Protein AF-A0A7W0TE47-F1 (afdb_monomer_lite)

Secondary structure (DSSP, 8-state):
--S-HHHHHHHHHHHHHHHHHHHHHTTTTGGGG-GGGGGGTHHHHHHHHT-S-GGGG-SSSGGGHHHHHHHHHHHHHHHHHGGGS-HHHHHHHHHHHHHHHHHHHHHHHHHHHHHHHHHHHHHHHHHHHHHTS-TT--EEE-HHHHHHHTTSS-EEETTTTTS--TT--SS-HHHHHHHHHH--EEEEEGGGS-TTSS---SS-HHHHHHHHHHTTEEEEEEETTEEEEEEPP---

Radius of gyration: 24.01 Å; chains: 1; bounding box: 56×27×70 Å

Structure (mmCIF, N/CA/C/O backbone):
data_AF-A0A7W0TE47-F1
#
_entry.id   AF-A0A7W0TE47-F1
#
loop_
_atom_site.group_PDB
_atom_site.id
_atom_site.type_symbol
_atom_site.label_atom_id
_atom_site.label_alt_id
_atom_site.label_comp_id
_atom_site.label_asym_id
_atom_site.label_entity_id
_atom_site.label_seq_id
_atom_site.pdbx_PDB_ins_code
_atom_site.Cartn_x
_atom_site.Cartn_y
_atom_site.Cartn_z
_atom_site.occupancy
_atom_site.B_iso_or_equiv
_atom_site.auth_seq_id
_atom_site.auth_comp_id
_atom_site.auth_asym_id
_atom_site.auth_atom_id
_atom_site.pdbx_PDB_model_num
ATOM 1 N N . MET A 1 1 ? 24.587 3.618 17.464 1.00 50.12 1 MET A N 1
ATOM 2 C CA . MET A 1 1 ? 23.112 3.727 17.366 1.00 50.12 1 MET A CA 1
ATOM 3 C C . MET A 1 1 ? 22.381 3.459 18.697 1.00 50.12 1 MET A C 1
ATOM 5 O O . MET A 1 1 ? 21.163 3.451 18.695 1.00 50.12 1 MET A O 1
ATOM 9 N N . LEU A 1 2 ? 23.078 3.289 19.836 1.00 54.03 2 LEU A N 1
ATOM 10 C CA . LEU A 1 2 ? 22.474 3.008 21.159 1.00 54.03 2 LEU A CA 1
ATOM 11 C C . LEU A 1 2 ? 22.803 4.070 22.228 1.00 54.03 2 LEU A C 1
ATOM 13 O O . LEU A 1 2 ? 22.640 3.816 23.415 1.00 54.03 2 LEU A O 1
ATOM 17 N N . GLU A 1 3 ? 23.290 5.249 21.838 1.00 69.50 3 GLU A N 1
ATOM 18 C CA . GLU A 1 3 ? 23.781 6.239 22.812 1.00 69.50 3 GLU A CA 1
ATOM 19 C C . GLU A 1 3 ? 22.647 7.009 23.512 1.00 69.50 3 GLU A C 1
ATOM 21 O O . GLU A 1 3 ? 22.828 7.471 24.636 1.00 69.50 3 GLU A O 1
ATOM 26 N N . HIS A 1 4 ? 21.447 7.046 22.915 1.00 71.00 4 HIS A N 1
ATOM 27 C CA . HIS A 1 4 ? 20.284 7.773 23.444 1.00 71.00 4 HIS A CA 1
ATOM 28 C C . HIS A 1 4 ? 18.986 6.944 23.353 1.00 71.00 4 HIS A C 1
ATOM 30 O O . HIS A 1 4 ? 18.098 7.243 22.555 1.00 71.00 4 HIS A O 1
ATOM 36 N N . PRO A 1 5 ? 18.836 5.880 24.165 1.00 72.44 5 PRO A N 1
ATOM 37 C CA . PRO A 1 5 ? 17.686 4.973 24.080 1.00 72.44 5 PRO A CA 1
ATOM 38 C C . PRO A 1 5 ? 16.343 5.652 24.387 1.00 72.44 5 PRO A C 1
ATOM 40 O O . PRO A 1 5 ? 15.317 5.241 23.858 1.00 72.44 5 PRO A O 1
ATOM 43 N N . LEU A 1 6 ? 16.331 6.695 25.223 1.00 74.81 6 LEU A N 1
ATOM 44 C CA . LEU A 1 6 ? 15.107 7.430 25.558 1.00 74.81 6 LEU A CA 1
ATOM 45 C C . LEU A 1 6 ? 14.657 8.373 24.435 1.00 74.81 6 LEU A C 1
ATOM 47 O O . LEU A 1 6 ? 13.457 8.528 24.229 1.00 74.81 6 LEU A O 1
ATOM 51 N N . GLU A 1 7 ? 15.598 8.963 23.698 1.00 71.94 7 GLU A N 1
ATOM 52 C CA . GLU A 1 7 ? 15.297 9.808 22.534 1.00 71.94 7 GLU A CA 1
ATOM 53 C C . GLU A 1 7 ? 14.776 8.949 21.379 1.00 71.94 7 GLU A C 1
ATOM 55 O O . GLU A 1 7 ? 13.726 9.252 20.819 1.00 71.94 7 GLU A O 1
ATOM 60 N N . LEU A 1 8 ? 15.410 7.793 21.138 1.00 68.25 8 LEU A N 1
ATOM 61 C CA . LEU A 1 8 ? 14.933 6.794 20.178 1.00 68.25 8 LEU A CA 1
ATOM 62 C C . LEU A 1 8 ? 13.489 6.361 20.480 1.00 68.25 8 LEU A C 1
ATOM 64 O O . LEU A 1 8 ? 12.662 6.291 19.577 1.00 68.25 8 LEU A O 1
ATOM 68 N N . LEU A 1 9 ? 13.170 6.086 21.751 1.00 67.19 9 LEU A N 1
ATOM 69 C CA . LEU A 1 9 ? 11.811 5.726 22.165 1.00 67.19 9 LEU A CA 1
ATOM 70 C C . LEU A 1 9 ? 10.812 6.870 21.949 1.00 67.19 9 LEU A C 1
ATOM 72 O O . LEU A 1 9 ? 9.663 6.598 21.608 1.00 67.19 9 LEU A O 1
ATOM 76 N N . GLY A 1 10 ? 11.232 8.123 22.137 1.00 67.12 10 GLY A N 1
ATOM 77 C CA . GLY A 1 10 ? 10.409 9.303 21.870 1.00 67.12 10 GLY A CA 1
ATOM 78 C C . GLY A 1 10 ? 10.080 9.456 20.386 1.00 67.12 10 GLY A C 1
ATOM 79 O O . GLY A 1 10 ? 8.907 9.576 20.031 1.00 67.12 10 GLY A O 1
ATOM 80 N N . ASP A 1 11 ? 11.091 9.366 19.525 1.00 66.88 11 ASP A N 1
ATOM 81 C CA . ASP A 1 11 ? 10.937 9.516 18.074 1.00 66.88 11 ASP A CA 1
ATOM 82 C C . ASP A 1 11 ? 10.085 8.389 17.473 1.00 66.88 11 ASP A C 1
ATOM 84 O O . ASP A 1 11 ? 9.151 8.634 16.706 1.00 66.88 11 ASP A O 1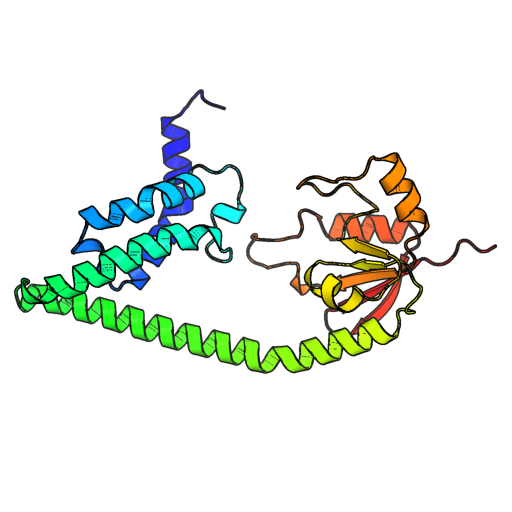
ATOM 88 N N . VAL A 1 12 ? 10.343 7.151 17.901 1.00 64.44 12 VAL A N 1
ATOM 89 C CA . VAL A 1 12 ? 9.575 5.960 17.518 1.00 64.44 12 VAL A CA 1
ATOM 90 C C . VAL A 1 12 ? 8.118 6.047 17.981 1.00 64.44 12 VAL A C 1
ATOM 92 O O . VAL A 1 12 ? 7.192 5.719 17.227 1.00 64.44 12 VAL A O 1
ATOM 95 N N . ALA A 1 13 ? 7.896 6.486 19.223 1.00 65.56 13 ALA A N 1
ATOM 96 C CA . ALA A 1 13 ? 6.552 6.630 19.758 1.00 65.56 13 ALA A CA 1
ATOM 97 C C . ALA A 1 13 ? 5.765 7.672 18.960 1.00 65.56 13 ALA A C 1
ATOM 99 O O . ALA A 1 13 ? 4.633 7.402 18.583 1.00 65.56 13 ALA A O 1
ATOM 100 N N . VAL A 1 14 ? 6.352 8.827 18.641 1.00 66.56 14 VAL A N 1
ATOM 101 C CA . VAL A 1 14 ? 5.654 9.885 17.894 1.00 66.56 14 VAL A CA 1
ATOM 102 C C . VAL A 1 14 ? 5.343 9.459 16.456 1.00 66.56 14 VAL A C 1
ATOM 104 O O . VAL A 1 14 ? 4.236 9.724 15.985 1.00 66.56 14 VAL A O 1
ATOM 107 N N . ALA A 1 15 ? 6.263 8.759 15.784 1.00 65.19 15 ALA A N 1
ATOM 108 C CA . ALA A 1 15 ? 6.086 8.332 14.394 1.00 65.19 15 ALA A CA 1
ATOM 109 C C . ALA A 1 15 ? 4.941 7.320 14.208 1.00 65.19 15 ALA A C 1
ATOM 111 O O . ALA A 1 15 ? 4.217 7.389 13.220 1.00 65.19 15 ALA A O 1
ATOM 112 N N . SER A 1 16 ? 4.741 6.413 15.171 1.00 71.19 16 SER A N 1
ATOM 113 C CA . SER A 1 16 ? 3.769 5.309 15.070 1.00 71.19 16 SER A CA 1
ATOM 114 C C . SER A 1 16 ? 2.469 5.527 15.858 1.00 71.19 16 SER A C 1
ATOM 116 O O . SER A 1 16 ? 1.495 4.789 15.677 1.00 71.19 16 SER A O 1
ATOM 118 N N . LEU A 1 17 ? 2.410 6.544 16.729 1.00 77.12 17 LEU A N 1
ATOM 119 C CA . LEU A 1 17 ? 1.255 6.777 17.602 1.00 77.12 17 LEU A CA 1
ATOM 120 C C . LEU A 1 17 ? -0.018 7.091 16.814 1.00 77.12 17 LEU A C 1
ATOM 122 O O . LEU A 1 17 ? -1.086 6.611 17.187 1.00 77.12 17 LEU A O 1
ATOM 126 N N . GLY A 1 18 ? 0.081 7.868 15.732 1.00 81.62 18 GLY A N 1
ATOM 127 C CA . GLY A 1 18 ? -1.071 8.205 14.891 1.00 81.62 18 GLY A CA 1
ATOM 128 C C . GLY A 1 18 ? -1.753 6.960 14.325 1.00 81.62 18 GLY A C 1
ATOM 129 O O . GLY A 1 18 ? -2.971 6.811 14.439 1.00 81.62 18 GLY A O 1
ATOM 130 N N . ASP A 1 19 ? -0.954 6.026 13.819 1.00 83.75 19 ASP A N 1
ATOM 131 C CA . ASP A 1 19 ? -1.430 4.777 13.236 1.00 83.75 19 ASP A CA 1
ATOM 132 C C . ASP A 1 19 ? -2.036 3.858 14.290 1.00 83.75 19 ASP A C 1
ATOM 134 O O . ASP A 1 19 ? -3.163 3.391 14.139 1.00 83.75 19 ASP A O 1
ATOM 138 N N . VAL A 1 20 ? -1.350 3.658 15.416 1.00 83.81 20 VAL A N 1
ATOM 139 C CA . VAL A 1 20 ? -1.877 2.847 16.524 1.00 83.81 20 VAL A CA 1
ATOM 140 C C . VAL A 1 20 ? -3.179 3.438 17.073 1.00 83.81 20 VAL A C 1
ATOM 142 O O . VAL A 1 20 ? -4.116 2.689 17.358 1.00 83.81 20 VAL A O 1
ATOM 145 N N . LEU A 1 21 ? -3.282 4.766 17.182 1.00 87.62 21 LEU A N 1
ATOM 146 C CA . LEU A 1 21 ? -4.519 5.439 17.580 1.00 87.62 21 LEU A CA 1
ATOM 147 C C . LEU A 1 21 ? -5.629 5.233 16.550 1.00 87.62 21 LEU A C 1
ATOM 149 O O . LEU A 1 21 ? -6.758 4.949 16.944 1.00 87.62 21 LEU A O 1
ATOM 153 N N . LEU A 1 22 ? -5.333 5.323 15.252 1.00 88.12 22 LEU A N 1
ATOM 154 C CA . LEU A 1 22 ? -6.320 5.072 14.203 1.00 88.12 22 LEU A CA 1
ATOM 155 C C . LEU A 1 22 ? -6.832 3.623 14.248 1.00 88.12 22 LEU A C 1
ATOM 157 O O . LEU A 1 22 ? -8.042 3.402 14.185 1.00 88.12 22 LEU A O 1
ATOM 161 N N . LEU A 1 23 ? -5.939 2.648 14.447 1.00 89.88 23 LEU A N 1
ATOM 162 C CA . LEU A 1 23 ? -6.294 1.231 14.602 1.00 89.88 23 LEU A CA 1
ATOM 163 C C . LEU A 1 23 ? -7.084 0.967 15.894 1.00 89.88 23 LEU A C 1
ATOM 165 O O . LEU A 1 23 ? -7.990 0.134 15.931 1.00 89.88 23 LEU A O 1
ATOM 169 N N . LEU A 1 24 ? -6.782 1.684 16.977 1.00 91.56 24 LEU A N 1
ATOM 170 C CA . LEU A 1 24 ? -7.573 1.615 18.202 1.00 91.56 24 LEU A CA 1
ATOM 171 C C . LEU A 1 24 ? -8.977 2.194 17.971 1.00 91.56 24 LEU A C 1
ATOM 173 O O . LEU A 1 24 ? -9.977 1.583 18.361 1.00 91.56 24 LEU A O 1
ATOM 177 N N . LEU A 1 25 ? -9.067 3.350 17.310 1.00 90.19 25 LEU A N 1
ATOM 178 C CA . LEU A 1 25 ? -10.325 4.027 16.991 1.00 90.19 25 LEU A CA 1
ATOM 179 C C . LEU A 1 25 ? -11.190 3.219 16.021 1.00 90.19 25 LEU A C 1
ATOM 181 O O . LEU A 1 25 ? -12.414 3.248 16.158 1.00 90.19 25 LEU A O 1
ATOM 185 N N . SER A 1 26 ? -10.598 2.421 15.124 1.00 90.50 26 SER A N 1
ATOM 186 C CA . SER A 1 26 ? -11.365 1.520 14.253 1.00 90.50 26 SER A CA 1
ATOM 187 C C . SER A 1 26 ? -12.135 0.445 15.026 1.00 90.50 26 SER A C 1
ATOM 189 O O . SER A 1 26 ? -13.075 -0.137 14.493 1.00 90.50 26 SER A O 1
ATOM 191 N N . THR A 1 27 ? -11.803 0.209 16.302 1.00 94.00 27 THR A N 1
ATOM 192 C CA . THR A 1 27 ? -12.579 -0.670 17.196 1.00 94.00 27 THR A CA 1
ATOM 193 C C . THR A 1 27 ? -13.740 0.039 17.910 1.00 94.00 27 THR A C 1
ATOM 195 O O . THR A 1 27 ? -14.401 -0.561 18.757 1.00 94.00 27 THR A O 1
ATOM 198 N N . GLY A 1 28 ? -13.977 1.330 17.642 1.00 92.19 28 GLY A N 1
ATOM 199 C CA . GLY A 1 28 ? -14.971 2.139 18.360 1.00 92.19 28 GLY A CA 1
ATOM 200 C C . GLY A 1 28 ? -14.654 2.307 19.852 1.00 92.19 28 GLY A C 1
ATOM 201 O O . GLY A 1 28 ? -15.557 2.520 20.658 1.00 92.19 28 GLY A O 1
ATOM 202 N N . GLY A 1 29 ? -13.385 2.140 20.240 1.00 91.25 29 GLY A N 1
ATOM 203 C CA . GLY A 1 29 ? -12.936 2.160 21.635 1.00 91.25 29 GLY A CA 1
ATOM 204 C C . GLY A 1 29 ? -13.252 0.888 22.431 1.00 91.25 29 GLY A C 1
ATOM 205 O O . GLY A 1 29 ? -12.905 0.815 23.610 1.00 91.25 29 GLY A O 1
ATOM 206 N N . LEU A 1 30 ? -13.861 -0.136 21.819 1.00 95.94 30 LEU A N 1
ATOM 207 C CA . LEU A 1 30 ? -14.216 -1.384 22.504 1.00 95.94 30 LEU A CA 1
ATOM 208 C C . LEU A 1 30 ? -12.991 -2.108 23.068 1.00 95.94 30 LEU A C 1
ATOM 210 O O . LEU A 1 30 ? -13.074 -2.696 24.145 1.00 95.94 30 LEU A O 1
ATOM 214 N N . ALA A 1 31 ? -11.844 -2.023 22.391 1.00 96.50 31 ALA A N 1
ATOM 215 C CA . ALA A 1 31 ? -10.609 -2.655 22.845 1.00 96.50 31 ALA A CA 1
ATOM 216 C C . ALA A 1 31 ? -10.149 -2.150 24.230 1.00 96.50 31 ALA A C 1
ATOM 218 O O . ALA A 1 31 ? -9.597 -2.917 25.021 1.00 96.50 31 ALA A O 1
ATOM 219 N N . LEU A 1 32 ? -10.467 -0.897 24.585 1.00 95.19 32 LEU A N 1
ATOM 220 C CA . LEU A 1 32 ? -10.131 -0.304 25.886 1.00 95.19 32 LEU A CA 1
ATOM 221 C C . LEU A 1 32 ? -10.921 -0.910 27.055 1.00 95.19 32 LEU A C 1
ATOM 223 O O . LEU A 1 32 ? -10.511 -0.785 28.207 1.00 95.19 32 LEU A O 1
ATOM 227 N N . LEU A 1 33 ? -12.030 -1.605 26.784 1.00 96.25 33 LEU A N 1
ATOM 228 C CA . LEU A 1 33 ? -12.801 -2.314 27.810 1.00 96.25 33 LEU A CA 1
ATOM 229 C C . LEU A 1 33 ? -12.162 -3.663 28.197 1.00 96.25 33 LEU A C 1
ATOM 231 O O . LEU A 1 33 ? -12.577 -4.295 29.176 1.00 96.25 33 LEU A O 1
ATOM 235 N N . ALA A 1 34 ? -11.136 -4.107 27.465 1.00 96.81 34 ALA A N 1
ATOM 236 C CA . ALA A 1 34 ? -10.389 -5.337 27.716 1.00 96.81 34 ALA A CA 1
ATOM 237 C C . ALA A 1 34 ? -8.862 -5.107 27.701 1.00 96.81 34 ALA A C 1
ATOM 239 O O . ALA A 1 34 ? -8.151 -5.750 26.931 1.00 96.81 34 ALA A O 1
ATOM 240 N N . PRO A 1 35 ? -8.321 -4.245 28.583 1.00 95.44 35 PRO A N 1
ATOM 241 C CA . PRO A 1 35 ? -6.932 -3.786 28.496 1.00 95.44 35 PRO A CA 1
ATOM 242 C C . PRO A 1 35 ? -5.895 -4.911 28.609 1.00 95.44 35 PRO A C 1
ATOM 244 O O . PRO A 1 35 ? -4.868 -4.861 27.946 1.00 95.44 35 PRO A O 1
ATOM 247 N N . SER A 1 36 ? -6.173 -5.972 29.375 1.00 96.88 36 SER A N 1
ATOM 248 C CA . SER A 1 36 ? -5.282 -7.140 29.468 1.00 96.88 36 SER A CA 1
ATOM 249 C C . SER A 1 36 ? -5.086 -7.859 28.129 1.00 96.88 36 SER A C 1
ATOM 251 O O . SER A 1 36 ? -4.071 -8.510 27.923 1.00 96.88 36 SER A O 1
ATOM 253 N N . TRP A 1 37 ? -6.050 -7.747 27.213 1.00 97.00 37 TRP A N 1
ATOM 254 C CA . TRP A 1 37 ? -5.995 -8.373 25.893 1.00 97.00 37 TRP A CA 1
ATOM 255 C C . TRP A 1 37 ? -5.258 -7.516 24.865 1.00 97.00 37 TRP A C 1
ATOM 257 O O . TRP A 1 37 ? -4.789 -8.051 23.864 1.00 97.00 37 TRP A O 1
ATOM 267 N N . LEU A 1 38 ? -5.055 -6.222 25.144 1.00 94.94 38 LEU A N 1
ATOM 268 C CA . LEU A 1 38 ? -4.181 -5.367 24.336 1.00 94.94 38 LEU A CA 1
ATOM 269 C C . LEU A 1 38 ? -2.731 -5.864 24.351 1.00 94.94 38 LEU A C 1
ATOM 271 O O . LEU A 1 38 ? -2.000 -5.613 23.396 1.00 94.94 38 LEU A O 1
ATOM 275 N N . LEU A 1 39 ? -2.332 -6.635 25.371 1.00 95.25 39 LEU A N 1
ATOM 276 C CA . LEU A 1 39 ? -1.015 -7.273 25.437 1.00 95.25 39 LEU A CA 1
ATOM 277 C C . LEU A 1 39 ? -0.713 -8.149 24.210 1.00 95.25 39 LEU A C 1
ATOM 279 O O . LEU A 1 39 ? 0.448 -8.272 23.839 1.00 95.25 39 LEU A O 1
ATOM 283 N N . LEU A 1 40 ? -1.734 -8.696 23.536 1.00 95.38 40 LEU A N 1
ATOM 284 C CA . LEU A 1 40 ? -1.558 -9.462 22.295 1.00 95.38 40 LEU A CA 1
ATOM 285 C C . LEU A 1 40 ? -1.076 -8.601 21.120 1.00 95.38 40 LEU A C 1
ATOM 287 O O . LEU A 1 40 ? -0.423 -9.114 20.219 1.00 95.38 40 LEU A O 1
ATOM 291 N N . SER A 1 41 ? -1.394 -7.304 21.124 1.00 94.19 41 SER A N 1
ATOM 292 C CA . SER A 1 41 ? -0.964 -6.361 20.083 1.00 94.19 41 SER A CA 1
ATOM 293 C C . SER A 1 41 ? 0.432 -5.784 20.330 1.00 94.19 41 SER A C 1
ATOM 295 O O . SER A 1 41 ? 1.053 -5.276 19.398 1.00 94.19 41 SER A O 1
ATOM 297 N N . LEU A 1 42 ? 0.945 -5.873 21.565 1.00 91.12 42 LEU A N 1
ATOM 298 C CA . LEU A 1 42 ? 2.198 -5.223 21.954 1.00 91.12 42 LEU A CA 1
ATOM 299 C C . LEU A 1 42 ? 3.428 -5.723 21.187 1.00 91.12 42 LEU A C 1
ATOM 301 O O . LEU A 1 42 ? 4.180 -4.866 20.731 1.00 91.12 42 LEU A O 1
ATOM 305 N N . PRO A 1 43 ? 3.673 -7.039 21.010 1.00 92.62 43 PRO A N 1
ATOM 306 C CA . PRO A 1 43 ? 4.908 -7.496 20.374 1.00 92.62 43 PRO A CA 1
ATOM 307 C C . PRO A 1 43 ? 5.060 -6.969 18.948 1.00 92.62 43 PRO A C 1
ATOM 309 O O . PRO A 1 43 ? 6.127 -6.494 18.575 1.00 92.62 43 PRO A O 1
ATOM 312 N N . THR A 1 44 ? 3.981 -7.002 18.164 1.00 92.50 44 THR A N 1
ATOM 313 C CA . THR A 1 44 ? 3.996 -6.546 16.770 1.00 92.50 44 THR A CA 1
ATOM 314 C C . THR A 1 44 ? 3.963 -5.029 16.667 1.00 92.50 44 THR A C 1
ATOM 316 O O . THR A 1 44 ? 4.661 -4.473 15.829 1.00 92.50 44 THR A O 1
ATOM 319 N N . ALA A 1 45 ? 3.220 -4.341 17.543 1.00 89.56 45 ALA A N 1
ATOM 320 C CA . ALA A 1 45 ? 3.229 -2.881 17.582 1.00 89.56 45 ALA A CA 1
ATOM 321 C C . ALA A 1 45 ? 4.623 -2.349 17.929 1.00 89.56 45 ALA A C 1
ATOM 323 O O . ALA A 1 45 ? 5.109 -1.437 17.270 1.00 89.56 45 ALA A O 1
ATOM 324 N N . LEU A 1 46 ? 5.282 -2.958 18.918 1.00 88.06 46 LEU A N 1
ATOM 325 C CA . LEU A 1 46 ? 6.628 -2.583 19.329 1.00 88.06 46 LEU A CA 1
ATOM 326 C C . LEU A 1 46 ? 7.668 -2.945 18.265 1.00 88.06 46 LEU A C 1
ATOM 328 O O . LEU A 1 46 ? 8.557 -2.144 18.006 1.00 88.06 46 LEU A O 1
ATOM 332 N N . HIS A 1 47 ? 7.548 -4.118 17.633 1.00 89.25 47 HIS A N 1
ATOM 333 C CA . HIS A 1 47 ? 8.423 -4.512 16.528 1.00 89.25 47 HIS A CA 1
ATOM 334 C C . HIS A 1 47 ? 8.362 -3.508 15.375 1.00 89.25 47 HIS A C 1
ATOM 336 O O . HIS A 1 47 ? 9.407 -3.054 14.922 1.00 89.25 47 HIS A O 1
ATOM 342 N N . ASN A 1 48 ? 7.152 -3.138 14.947 1.00 88.44 48 ASN A N 1
ATOM 343 C CA . ASN A 1 48 ? 6.962 -2.178 13.867 1.00 88.44 48 ASN A CA 1
ATOM 344 C C . ASN A 1 48 ? 7.492 -0.802 14.255 1.00 88.44 48 ASN A C 1
ATOM 346 O O . ASN A 1 48 ? 8.227 -0.210 13.484 1.00 88.44 48 ASN A O 1
ATOM 350 N N . ALA A 1 49 ? 7.159 -0.325 15.457 1.00 84.31 49 ALA A N 1
ATOM 351 C CA . ALA A 1 49 ? 7.577 0.985 15.935 1.00 84.31 49 ALA A CA 1
ATOM 352 C C . ALA A 1 49 ? 9.110 1.092 16.048 1.00 84.31 49 ALA A C 1
ATOM 354 O O . ALA A 1 49 ? 9.698 2.082 15.634 1.00 84.31 49 ALA A O 1
ATOM 355 N N . LEU A 1 50 ? 9.779 0.069 16.587 1.00 85.25 50 LEU A N 1
ATOM 356 C CA . LEU A 1 50 ? 11.238 0.067 16.757 1.00 85.25 50 LEU A CA 1
ATOM 357 C C . LEU A 1 50 ? 12.008 -0.237 15.465 1.00 85.25 50 LEU A C 1
ATOM 359 O O . LEU A 1 50 ? 13.236 -0.357 15.502 1.00 85.25 50 LEU A O 1
ATOM 363 N N . SER A 1 51 ? 11.321 -0.423 14.341 1.00 83.69 51 SER A N 1
ATOM 364 C CA . SER A 1 51 ? 11.978 -0.824 13.114 1.00 83.69 51 SER A CA 1
ATOM 365 C C . SER A 1 51 ? 12.699 0.332 12.438 1.00 83.69 51 SER A C 1
ATOM 367 O O . SER A 1 51 ? 12.183 1.435 12.301 1.00 83.69 51 SER A O 1
ATOM 369 N N . ALA A 1 52 ? 13.893 0.059 11.914 1.00 81.50 52 ALA A N 1
ATOM 370 C CA . ALA A 1 52 ? 14.544 0.969 10.975 1.00 81.50 52 ALA A CA 1
ATOM 371 C C . ALA A 1 52 ? 13.906 0.906 9.572 1.00 81.50 52 ALA A C 1
ATOM 373 O O . ALA A 1 52 ? 14.236 1.714 8.703 1.00 81.50 52 ALA A O 1
ATOM 374 N N . TYR A 1 53 ? 13.015 -0.060 9.325 1.00 79.12 53 TYR A N 1
ATOM 375 C CA . TYR A 1 53 ? 12.389 -0.261 8.030 1.00 79.12 53 TYR A CA 1
ATOM 376 C C . TYR A 1 53 ? 11.104 0.564 7.909 1.00 79.12 53 TYR A C 1
ATOM 378 O O . TYR A 1 53 ? 10.056 0.171 8.414 1.00 79.12 53 TYR A O 1
ATOM 386 N N . GLY A 1 54 ? 11.177 1.698 7.202 1.00 76.00 54 GLY A N 1
ATOM 387 C CA . GLY A 1 54 ? 10.090 2.688 7.136 1.00 76.00 54 GLY A CA 1
ATOM 388 C C . GLY A 1 54 ? 8.732 2.154 6.664 1.00 76.00 54 GLY A C 1
ATOM 389 O O . GLY A 1 54 ? 7.703 2.657 7.094 1.00 76.00 54 GLY A O 1
ATOM 390 N N . VAL A 1 55 ? 8.714 1.089 5.857 1.00 76.25 55 VAL A N 1
ATOM 391 C CA . VAL A 1 55 ? 7.485 0.418 5.388 1.00 76.25 55 VAL A CA 1
ATOM 392 C C . VAL A 1 55 ? 6.688 -0.207 6.548 1.00 76.25 55 VAL A C 1
ATOM 394 O O . VAL A 1 55 ? 5.482 -0.410 6.449 1.00 76.25 55 VAL A O 1
ATOM 397 N N . GLN A 1 56 ? 7.335 -0.499 7.681 1.00 82.12 56 GLN A N 1
ATOM 398 C CA . GLN A 1 56 ? 6.655 -0.986 8.887 1.00 82.12 56 GLN A CA 1
ATOM 399 C C . GLN A 1 56 ? 5.959 0.128 9.685 1.00 82.12 56 GLN A C 1
ATOM 401 O O . GLN A 1 56 ? 5.258 -0.187 10.643 1.00 82.12 56 GLN A O 1
ATOM 406 N N . HIS A 1 57 ? 6.128 1.397 9.298 1.00 80.62 57 HIS A N 1
ATOM 407 C CA . HIS A 1 57 ? 5.500 2.561 9.932 1.00 80.62 57 HIS A CA 1
ATOM 408 C C . HIS A 1 57 ? 4.303 3.110 9.151 1.00 80.62 57 HIS A C 1
ATOM 410 O O . HIS A 1 57 ? 3.883 4.230 9.420 1.00 80.62 57 HIS A O 1
ATOM 416 N N . ASP A 1 58 ? 3.798 2.382 8.154 1.00 77.38 58 ASP A N 1
ATOM 417 C CA . ASP A 1 58 ? 2.615 2.795 7.413 1.00 77.38 58 ASP A CA 1
ATOM 418 C C . ASP A 1 58 ? 1.500 1.743 7.486 1.00 77.38 58 ASP A C 1
ATOM 420 O O . ASP A 1 58 ? 1.724 0.534 7.593 1.00 77.38 58 ASP A O 1
ATOM 424 N N . LEU A 1 59 ? 0.259 2.221 7.399 1.00 82.50 59 LEU A N 1
ATOM 425 C CA . LEU A 1 59 ? -0.939 1.379 7.385 1.00 82.50 59 LEU A CA 1
ATOM 426 C C . LEU A 1 59 ? -1.288 0.822 6.000 1.00 82.50 59 LEU A C 1
ATOM 428 O O . LEU A 1 59 ? -2.273 0.092 5.868 1.00 82.50 59 LEU A O 1
ATOM 432 N N . VAL A 1 60 ? -0.532 1.187 4.962 1.00 79.12 60 VAL A N 1
ATOM 433 C CA . VAL A 1 60 ? -0.752 0.687 3.598 1.00 79.12 60 VAL A CA 1
ATOM 434 C C . VAL A 1 60 ? -0.262 -0.757 3.496 1.00 79.12 60 VAL A C 1
ATOM 436 O O . VAL A 1 60 ? -0.866 -1.571 2.794 1.00 79.12 60 VAL A O 1
ATOM 439 N N . HIS A 1 61 ? 0.794 -1.095 4.235 1.00 83.00 61 HIS A N 1
ATOM 440 C CA . HIS A 1 61 ? 1.381 -2.424 4.246 1.00 83.00 61 HIS A CA 1
ATOM 441 C C . HIS A 1 61 ? 0.809 -3.332 5.340 1.00 83.00 61 HIS A C 1
ATOM 443 O O . HIS A 1 61 ? 0.211 -2.929 6.337 1.00 83.00 61 HIS A O 1
ATOM 449 N N . HIS A 1 62 ? 1.029 -4.631 5.157 1.00 86.50 62 HIS A N 1
ATOM 450 C CA . HIS A 1 62 ? 0.472 -5.689 5.998 1.00 86.50 62 HIS A CA 1
ATOM 451 C C . HIS A 1 62 ? 1.128 -5.803 7.387 1.00 86.50 62 HIS A C 1
ATOM 453 O O . HIS A 1 62 ? 0.720 -6.641 8.193 1.00 86.50 62 HIS A O 1
ATOM 459 N N . TYR A 1 63 ? 2.133 -4.982 7.698 1.00 89.69 63 TYR A N 1
ATOM 460 C CA . TYR A 1 63 ? 2.903 -5.098 8.938 1.00 89.69 63 TYR A CA 1
ATOM 461 C C . TYR A 1 63 ? 2.053 -4.863 10.191 1.00 89.69 63 TYR A C 1
ATOM 463 O O . TYR A 1 63 ? 2.330 -5.437 11.244 1.00 89.69 63 TYR A O 1
ATOM 471 N N . HIS A 1 64 ? 0.960 -4.104 10.091 1.00 91.25 64 HIS A N 1
ATOM 472 C CA . HIS A 1 64 ? 0.045 -3.881 11.212 1.00 91.25 64 HIS A CA 1
ATOM 473 C C . HIS A 1 64 ? -0.992 -4.997 11.425 1.00 91.25 64 HIS A C 1
ATOM 475 O O . HIS A 1 64 ? -1.743 -4.926 12.398 1.00 91.25 64 HIS A O 1
ATOM 481 N N . LEU A 1 65 ? -1.040 -6.052 10.594 1.00 92.19 65 LEU A N 1
ATOM 482 C CA . LEU A 1 65 ? -2.029 -7.136 10.737 1.00 92.19 65 LEU A CA 1
ATOM 483 C C . LEU A 1 65 ? -1.948 -7.848 12.096 1.00 92.19 65 LEU A C 1
ATOM 485 O O . LEU A 1 65 ? -2.981 -8.185 12.679 1.00 92.19 65 LEU A O 1
ATOM 489 N N . GLY A 1 66 ? -0.742 -8.039 12.636 1.00 92.75 66 GLY A N 1
ATOM 490 C CA . GLY A 1 66 ? -0.567 -8.618 13.971 1.00 92.75 66 GLY A CA 1
ATOM 491 C C . GLY A 1 66 ? -1.133 -7.718 15.074 1.00 92.75 66 GLY A C 1
ATOM 492 O O . GLY A 1 66 ? -1.914 -8.166 15.916 1.00 92.75 66 GLY A O 1
ATOM 493 N N . THR A 1 67 ? -0.833 -6.420 14.998 1.00 93.69 67 THR A N 1
ATOM 494 C CA . THR A 1 67 ? -1.327 -5.402 15.936 1.00 93.69 67 THR A CA 1
ATOM 495 C C . THR A 1 67 ? -2.850 -5.315 15.887 1.00 93.69 67 THR A C 1
ATOM 497 O O . THR A 1 67 ? -3.514 -5.365 16.923 1.00 93.69 67 THR A O 1
ATOM 500 N N . LEU A 1 68 ? -3.409 -5.277 14.675 1.00 93.88 68 LEU A N 1
ATOM 501 C CA . LEU A 1 68 ? -4.845 -5.316 14.415 1.00 93.88 68 LEU A CA 1
ATOM 502 C C . LEU A 1 68 ? -5.506 -6.548 15.023 1.00 93.88 68 LEU A C 1
ATOM 504 O O . LEU A 1 68 ? -6.532 -6.422 15.685 1.00 93.88 68 LEU A O 1
ATOM 508 N N . THR A 1 69 ? -4.913 -7.728 14.849 1.00 94.88 69 THR A N 1
ATOM 509 C CA . THR A 1 69 ? -5.464 -8.974 15.395 1.00 94.88 69 THR A CA 1
ATOM 510 C C . THR A 1 69 ? -5.634 -8.875 16.913 1.00 94.88 69 THR A C 1
ATOM 512 O O . THR A 1 69 ? -6.722 -9.134 17.428 1.00 94.88 69 THR A O 1
ATOM 515 N N . GLY A 1 70 ? -4.605 -8.416 17.635 1.00 95.88 70 GLY A N 1
ATOM 516 C CA . GLY A 1 70 ? -4.686 -8.208 19.084 1.00 95.88 70 GLY A CA 1
ATOM 517 C C . GLY A 1 70 ? -5.742 -7.170 19.488 1.00 95.88 70 GLY A C 1
ATOM 518 O O . GLY A 1 70 ? -6.523 -7.409 20.414 1.00 95.88 70 GLY A O 1
ATOM 519 N N . LEU A 1 71 ? -5.823 -6.051 18.760 1.00 96.25 71 LEU A N 1
ATOM 520 C CA . LEU A 1 71 ? -6.827 -5.005 18.991 1.00 96.25 71 LEU A CA 1
ATOM 521 C C . LEU A 1 71 ? -8.259 -5.517 18.792 1.00 96.25 71 LEU A C 1
ATOM 523 O O . LEU A 1 71 ? -9.125 -5.246 19.623 1.00 96.25 71 LEU A O 1
ATOM 527 N N . PHE A 1 72 ? -8.517 -6.288 17.734 1.00 96.38 72 PHE A N 1
ATOM 528 C CA . PHE A 1 72 ? -9.844 -6.837 17.451 1.00 96.38 72 PHE A CA 1
ATOM 529 C C . PHE A 1 72 ? -10.246 -7.951 18.427 1.00 96.38 72 PHE A C 1
ATOM 531 O O . PHE A 1 72 ? -11.415 -8.025 18.809 1.00 96.38 72 PHE A O 1
ATOM 538 N N . VAL A 1 73 ? -9.295 -8.757 18.916 1.00 97.88 73 VAL A N 1
ATOM 539 C CA . VAL A 1 73 ? -9.550 -9.700 20.020 1.00 97.88 73 VAL A CA 1
ATOM 540 C C . VAL A 1 73 ? -9.951 -8.944 21.289 1.00 97.88 73 VAL A C 1
ATOM 542 O O . VAL A 1 73 ? -10.975 -9.260 21.902 1.00 97.88 73 VAL A O 1
ATOM 545 N N . ALA A 1 74 ? -9.199 -7.903 21.663 1.00 97.75 74 ALA A N 1
ATOM 546 C CA . ALA A 1 74 ? -9.548 -7.056 22.800 1.00 97.75 74 ALA A CA 1
ATOM 547 C C . ALA A 1 74 ? -10.921 -6.390 22.606 1.00 97.75 74 ALA A C 1
ATOM 549 O O . ALA A 1 74 ? -11.727 -6.360 23.535 1.00 97.75 74 ALA A O 1
ATOM 550 N N . ALA A 1 75 ? -11.233 -5.919 21.398 1.00 97.19 75 ALA A N 1
ATOM 551 C CA . ALA A 1 75 ? -12.519 -5.312 21.074 1.00 97.19 75 ALA A CA 1
ATOM 552 C C . ALA A 1 75 ? -13.691 -6.290 21.219 1.00 97.19 75 ALA A C 1
ATOM 554 O O . ALA A 1 75 ? -14.703 -5.936 21.821 1.00 97.19 75 ALA A O 1
ATOM 555 N N . ALA A 1 76 ? -13.552 -7.528 20.736 1.00 97.12 76 ALA A N 1
ATOM 556 C CA . ALA A 1 76 ? -14.587 -8.554 20.863 1.00 97.12 76 ALA A CA 1
ATOM 557 C C . ALA A 1 76 ? -14.901 -8.864 22.338 1.00 97.12 76 ALA A C 1
ATOM 559 O O . ALA A 1 76 ? -16.063 -8.929 22.747 1.00 97.12 76 ALA A O 1
ATOM 560 N N . ILE A 1 77 ? -13.863 -8.978 23.166 1.00 98.00 77 ILE A N 1
ATOM 561 C CA . ILE A 1 77 ? -14.007 -9.221 24.607 1.00 98.00 77 ILE A CA 1
ATOM 562 C C . ILE A 1 77 ? -14.573 -7.987 25.314 1.00 98.00 77 ILE A C 1
ATOM 564 O O . ILE A 1 77 ? -15.438 -8.102 26.186 1.00 98.00 77 ILE A O 1
ATOM 568 N N . GLY A 1 78 ? -14.123 -6.798 24.917 1.00 97.00 78 GLY A N 1
ATOM 569 C CA . GLY A 1 78 ? -14.619 -5.520 25.408 1.00 97.00 78 GLY A CA 1
ATOM 570 C C . GLY A 1 78 ? -16.100 -5.297 25.105 1.00 97.00 78 GLY A C 1
ATOM 571 O O . GLY A 1 78 ? -16.844 -4.855 25.979 1.00 97.00 78 GLY A O 1
ATOM 572 N N . ALA A 1 79 ? -16.567 -5.704 23.923 1.00 96.25 79 ALA A N 1
ATOM 573 C CA . ALA A 1 79 ? -17.982 -5.686 23.559 1.00 96.25 79 ALA A CA 1
ATOM 574 C C . ALA A 1 79 ? -18.831 -6.539 24.513 1.00 96.25 79 ALA A C 1
ATOM 576 O O . ALA A 1 79 ? -19.885 -6.095 24.972 1.00 96.25 79 ALA A O 1
ATOM 577 N N . GLY A 1 80 ? -18.339 -7.722 24.901 1.00 96.06 80 GLY A N 1
ATOM 578 C CA . GLY A 1 80 ? -18.991 -8.568 25.907 1.00 96.06 80 GLY A CA 1
ATOM 579 C C . GLY A 1 80 ? -19.123 -7.899 27.282 1.00 96.06 80 GLY A C 1
ATOM 580 O O . GLY A 1 80 ? -20.069 -8.172 28.022 1.00 96.06 80 GLY A O 1
ATOM 581 N N . ARG A 1 81 ? -18.220 -6.967 27.610 1.00 95.50 81 ARG A N 1
ATOM 582 C CA . ARG A 1 81 ? -18.220 -6.203 28.870 1.00 95.50 81 ARG A CA 1
ATOM 583 C C . ARG A 1 81 ? -19.103 -4.959 28.827 1.00 95.50 81 ARG A C 1
ATOM 585 O O . ARG A 1 81 ? -19.360 -4.372 29.868 1.00 95.50 81 ARG A O 1
ATOM 592 N N . LEU A 1 82 ? -19.637 -4.570 27.671 1.00 93.38 82 LEU A N 1
ATOM 593 C CA . LEU A 1 82 ? -20.436 -3.347 27.551 1.00 93.38 82 LEU A CA 1
ATOM 594 C C . LEU A 1 82 ? -21.679 -3.356 28.458 1.00 93.38 82 LEU A C 1
ATOM 596 O O . LEU A 1 82 ? -22.071 -2.324 29.004 1.00 93.38 82 LEU A O 1
ATOM 600 N N . ARG A 1 83 ? -22.267 -4.538 28.682 1.00 90.88 83 ARG A N 1
ATOM 601 C CA . ARG A 1 83 ? -23.442 -4.726 29.549 1.00 90.88 83 ARG A CA 1
ATOM 602 C C . ARG A 1 83 ? -23.171 -4.469 31.033 1.00 90.88 83 ARG A C 1
ATOM 604 O O . ARG A 1 83 ? -24.125 -4.208 31.756 1.00 90.88 83 ARG A O 1
ATOM 611 N N . SER A 1 84 ? -21.916 -4.531 31.486 1.00 93.06 84 SER A N 1
ATOM 612 C CA . SER A 1 84 ? -21.566 -4.220 32.879 1.00 93.06 84 SER A CA 1
ATOM 613 C C . SER A 1 84 ? -21.417 -2.717 33.134 1.00 93.06 84 SER A C 1
ATOM 615 O O . SER A 1 84 ? -21.356 -2.290 34.286 1.00 93.06 84 SER A O 1
ATOM 617 N N . LEU A 1 85 ? -21.379 -1.897 32.077 1.00 92.19 85 LEU A N 1
ATOM 618 C CA . LEU A 1 85 ? -21.350 -0.444 32.194 1.00 92.19 85 LEU A CA 1
ATOM 619 C C . LEU A 1 85 ? -22.749 0.118 32.476 1.00 92.19 85 LEU A C 1
ATOM 621 O O . LEU A 1 85 ? -23.766 -0.411 32.028 1.00 92.19 85 LEU A O 1
ATOM 625 N N . THR A 1 86 ? -22.803 1.255 33.170 1.00 95.06 86 THR A N 1
ATOM 626 C CA . THR A 1 86 ? -24.045 2.024 33.316 1.00 95.06 86 THR A CA 1
ATOM 627 C C . THR A 1 86 ? -24.483 2.595 31.966 1.00 95.06 86 THR A C 1
ATOM 629 O O . THR A 1 86 ? -23.643 2.891 31.116 1.00 95.06 86 THR A O 1
ATOM 632 N N . ARG A 1 87 ? -25.789 2.831 31.768 1.00 92.06 87 ARG A N 1
ATOM 633 C CA . ARG A 1 87 ? -26.318 3.398 30.507 1.00 92.06 87 ARG A CA 1
ATOM 634 C C . ARG A 1 87 ? -25.590 4.676 30.077 1.00 92.06 87 ARG A C 1
ATOM 636 O O . ARG A 1 87 ? -25.229 4.803 28.914 1.00 92.06 87 ARG A O 1
ATOM 643 N N . LEU A 1 88 ? -25.300 5.576 31.021 1.00 93.44 88 LEU A N 1
ATOM 644 C CA . LEU A 1 88 ? -24.554 6.813 30.754 1.00 93.44 88 LEU A CA 1
ATOM 645 C C . LEU A 1 88 ? -23.149 6.556 30.188 1.00 93.44 88 LEU A C 1
ATOM 647 O O . LEU A 1 88 ? -22.686 7.311 29.343 1.00 93.44 88 LEU A O 1
ATOM 651 N N . ARG A 1 89 ? -22.481 5.479 30.619 1.00 92.06 89 ARG A N 1
ATOM 652 C CA . ARG A 1 89 ? -21.159 5.076 30.116 1.00 92.06 89 ARG A CA 1
ATOM 653 C C . ARG A 1 89 ? -21.228 4.281 28.811 1.00 92.06 89 ARG A C 1
ATOM 655 O O . ARG A 1 89 ? -20.247 4.249 28.082 1.00 92.06 89 ARG A O 1
ATOM 662 N N . GLN A 1 90 ? -22.366 3.663 28.502 1.00 92.31 90 GLN A N 1
ATOM 663 C CA . GLN A 1 90 ? -22.572 2.948 27.239 1.00 92.31 90 GLN A CA 1
ATOM 664 C C . GLN A 1 90 ? -22.794 3.902 26.059 1.00 92.31 90 GLN A C 1
ATOM 666 O O . GLN A 1 90 ? -22.306 3.632 24.967 1.00 92.31 90 GLN A O 1
ATOM 671 N N . LEU A 1 91 ? -23.497 5.021 26.274 1.00 93.50 91 LEU A N 1
ATOM 672 C CA . LEU A 1 91 ? -23.799 6.011 25.232 1.00 93.50 91 LEU A CA 1
ATOM 673 C C . LEU A 1 91 ? -22.573 6.473 24.420 1.00 93.50 91 LEU A C 1
ATOM 675 O O . LEU A 1 91 ? -22.632 6.369 23.194 1.00 93.50 91 LEU A O 1
ATOM 679 N N . PRO A 1 92 ? -21.460 6.934 25.032 1.00 92.81 92 PRO A N 1
ATOM 680 C CA . PRO A 1 92 ? -20.288 7.347 24.261 1.00 92.81 92 PRO A CA 1
ATOM 681 C C . PRO A 1 92 ? -19.652 6.183 23.492 1.00 92.81 92 PRO A C 1
ATOM 683 O O . PRO A 1 92 ? -19.186 6.382 22.376 1.00 92.81 92 PRO A O 1
ATOM 686 N N . VAL A 1 93 ? -19.683 4.960 24.035 1.00 92.25 93 VAL A N 1
ATOM 687 C CA . VAL A 1 93 ? -19.165 3.771 23.339 1.00 92.25 93 VAL A CA 1
ATOM 688 C C . VAL A 1 93 ? -20.018 3.454 22.111 1.00 92.25 93 VAL A C 1
ATOM 690 O O . VAL A 1 93 ? -19.476 3.245 21.032 1.00 92.25 93 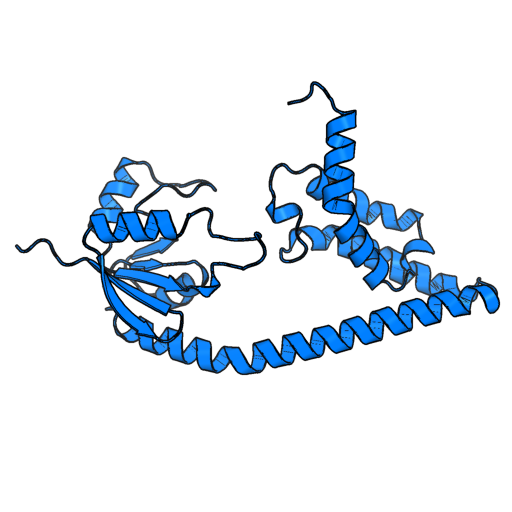VAL A O 1
ATOM 693 N N . TYR A 1 94 ? -21.349 3.482 22.230 1.00 94.50 94 TYR A N 1
ATOM 694 C CA . TYR A 1 94 ? -22.236 3.293 21.078 1.00 94.50 94 TYR A CA 1
ATOM 695 C C . TYR A 1 94 ? -22.040 4.371 20.014 1.00 94.50 94 TYR A C 1
ATOM 697 O O . TYR A 1 94 ? -22.017 4.047 18.827 1.00 94.50 94 TYR A O 1
ATOM 705 N N . ALA A 1 95 ? -21.873 5.631 20.422 1.00 94.19 95 ALA A N 1
ATOM 706 C CA . ALA A 1 95 ? -21.574 6.719 19.500 1.00 94.19 95 ALA A CA 1
ATOM 707 C C . ALA A 1 95 ? -20.254 6.467 18.751 1.00 94.19 95 ALA A C 1
ATOM 709 O O . ALA A 1 95 ? -20.238 6.530 17.525 1.00 94.19 95 ALA A O 1
ATOM 710 N N . LEU A 1 96 ? -19.180 6.100 19.458 1.00 93.75 96 LEU A N 1
ATOM 711 C CA . LEU A 1 96 ? -17.879 5.799 18.851 1.00 93.75 96 LEU A CA 1
ATOM 712 C C . LEU A 1 96 ? -17.933 4.596 17.906 1.00 93.75 96 LEU A C 1
ATOM 714 O O . LEU A 1 96 ? -17.414 4.675 16.797 1.00 93.75 96 LEU A O 1
ATOM 718 N N . VAL A 1 97 ? -18.597 3.508 18.303 1.00 94.75 97 VAL A N 1
ATOM 719 C CA . VAL A 1 97 ? -18.801 2.331 17.442 1.00 94.75 97 VAL A CA 1
ATOM 720 C C . VAL A 1 97 ? -19.606 2.698 16.197 1.00 94.75 97 VAL A C 1
ATOM 722 O O . VAL A 1 97 ? -19.257 2.275 15.099 1.00 94.75 97 VAL A O 1
ATOM 725 N N . SER A 1 98 ? -20.649 3.519 16.343 1.00 95.12 98 SER A N 1
ATOM 726 C CA . SER A 1 98 ? -21.468 3.968 15.212 1.00 95.12 98 SER A CA 1
ATOM 727 C C . SER A 1 98 ? -20.658 4.825 14.242 1.00 95.12 98 SER A C 1
ATOM 729 O O . SER A 1 98 ? -20.714 4.599 13.037 1.00 95.12 98 SER A O 1
ATOM 731 N N . VAL A 1 99 ? -19.860 5.768 14.754 1.00 94.81 99 VAL A N 1
ATOM 732 C CA . VAL A 1 99 ? -18.956 6.590 13.937 1.00 94.81 99 VAL A CA 1
ATOM 733 C C . VAL A 1 99 ? -17.923 5.715 13.228 1.00 94.81 99 VAL A C 1
ATOM 735 O O . VAL A 1 99 ? -17.767 5.839 12.016 1.00 94.81 99 VAL A O 1
ATOM 738 N N . ALA A 1 100 ? -17.273 4.792 13.942 1.00 92.38 100 ALA A N 1
ATOM 739 C CA . ALA A 1 100 ? -16.302 3.870 13.357 1.00 92.38 100 ALA A CA 1
ATOM 740 C C . ALA A 1 100 ? -16.929 3.018 12.240 1.00 92.38 100 ALA A C 1
ATOM 742 O O . ALA A 1 100 ? -16.340 2.883 11.171 1.00 92.38 100 ALA A O 1
ATOM 743 N N . ALA A 1 101 ? -18.149 2.512 12.444 1.00 93.38 101 ALA A N 1
ATOM 744 C CA . ALA A 1 101 ? -18.878 1.746 11.437 1.00 93.38 101 ALA A CA 1
ATOM 745 C C . ALA A 1 101 ? -19.245 2.593 10.207 1.00 93.38 101 ALA A C 1
ATOM 747 O O . ALA A 1 101 ? -19.040 2.147 9.080 1.00 93.38 101 ALA A O 1
ATOM 748 N N . ILE A 1 102 ? -19.744 3.820 10.401 1.00 94.75 102 ILE A N 1
ATOM 749 C CA . ILE A 1 102 ? -20.073 4.740 9.300 1.00 94.75 102 ILE A CA 1
ATOM 750 C C . ILE A 1 102 ? -18.824 5.056 8.475 1.00 94.75 102 ILE A C 1
ATOM 752 O O . ILE A 1 102 ? -18.871 4.984 7.247 1.00 94.75 102 ILE A O 1
ATOM 756 N N . VAL A 1 103 ? -17.703 5.362 9.134 1.00 92.06 103 VAL A N 1
ATOM 757 C CA . VAL A 1 103 ? -16.427 5.628 8.460 1.00 92.06 103 VAL A CA 1
ATOM 758 C C . VAL A 1 103 ? -15.947 4.385 7.712 1.00 92.06 103 VAL A C 1
ATOM 760 O O . VAL A 1 103 ? -15.637 4.486 6.528 1.00 92.06 103 VAL A O 1
ATOM 763 N N . ALA A 1 104 ? -15.946 3.211 8.349 1.00 89.88 104 ALA A N 1
ATOM 764 C CA . ALA A 1 104 ? -15.502 1.966 7.724 1.00 89.88 104 ALA A CA 1
ATOM 765 C C . ALA A 1 104 ? -16.339 1.605 6.488 1.00 89.88 104 ALA A C 1
ATOM 767 O O . ALA A 1 104 ? -15.782 1.262 5.447 1.00 89.88 104 ALA A O 1
ATOM 768 N N . VAL A 1 105 ? -17.667 1.736 6.567 1.00 93.06 105 VAL A N 1
ATOM 769 C CA . VAL A 1 105 ? -18.564 1.488 5.429 1.00 93.06 105 VAL A CA 1
ATOM 770 C C . VAL A 1 105 ? -18.368 2.541 4.341 1.00 93.06 105 VAL A C 1
ATOM 772 O O . VAL A 1 105 ? -18.239 2.186 3.173 1.00 93.06 105 VAL A O 1
ATOM 775 N N . GLY A 1 106 ? -18.307 3.827 4.695 1.00 92.50 106 GLY A N 1
ATOM 776 C CA . GLY A 1 106 ? -18.137 4.914 3.729 1.00 92.50 106 GLY A CA 1
ATOM 777 C C . GLY A 1 106 ? -16.813 4.821 2.969 1.00 92.50 106 GLY A C 1
ATOM 778 O O . GLY A 1 106 ? -16.797 4.863 1.736 1.00 92.50 106 GLY A O 1
ATOM 779 N N . VAL A 1 107 ? -15.708 4.626 3.692 1.00 88.31 107 VAL A N 1
ATOM 780 C CA . VAL A 1 107 ? -14.377 4.422 3.104 1.00 88.31 107 VAL A CA 1
ATOM 781 C C . VAL A 1 107 ? -14.343 3.119 2.311 1.00 88.31 107 VAL A C 1
ATOM 783 O O . VAL A 1 107 ? -13.913 3.129 1.160 1.00 88.31 107 VAL A O 1
ATOM 786 N N . GLY A 1 108 ? -14.857 2.020 2.869 1.00 85.81 108 GLY A N 1
ATOM 787 C CA . GLY A 1 108 ? -14.890 0.717 2.206 1.00 85.81 108 GLY A CA 1
ATOM 788 C C . GLY A 1 108 ? -15.645 0.747 0.878 1.00 85.81 108 GLY A C 1
ATOM 789 O O . GLY A 1 108 ? -15.140 0.247 -0.124 1.00 85.81 108 GLY A O 1
ATOM 790 N N . LEU A 1 109 ? -16.810 1.400 0.828 1.00 90.69 109 LEU A N 1
ATOM 791 C CA . LEU A 1 109 ? -17.571 1.591 -0.409 1.00 90.69 109 LEU A CA 1
ATOM 792 C C . LEU A 1 109 ? -16.840 2.496 -1.402 1.00 90.69 109 LEU A C 1
ATOM 794 O O . LEU A 1 109 ? -16.854 2.216 -2.600 1.00 90.69 109 LEU A O 1
ATOM 798 N N . SER A 1 110 ? -16.206 3.571 -0.933 1.00 89.12 110 SER A N 1
ATOM 799 C CA . SER A 1 110 ? -15.418 4.464 -1.789 1.00 89.12 110 SER A CA 1
ATOM 800 C C . SER A 1 110 ? -14.264 3.713 -2.459 1.00 89.12 110 SER A C 1
ATOM 802 O O . SER A 1 110 ? -14.151 3.716 -3.687 1.00 89.12 110 SER A O 1
ATOM 804 N N . VAL A 1 111 ? -13.474 2.980 -1.665 1.00 84.31 111 VAL A N 1
ATOM 805 C CA . VAL A 1 111 ? -12.359 2.153 -2.144 1.00 84.31 111 VAL A CA 1
ATOM 806 C C . VAL A 1 111 ? -12.864 1.061 -3.081 1.00 84.31 111 VAL A C 1
ATOM 808 O O . VAL A 1 111 ? -12.355 0.937 -4.191 1.00 84.31 111 VAL A O 1
ATOM 811 N N . HIS A 1 112 ? -13.904 0.317 -2.692 1.00 83.06 112 HIS A N 1
ATOM 812 C CA . HIS A 1 112 ? -14.487 -0.726 -3.535 1.00 83.06 112 HIS A CA 1
ATOM 813 C C . HIS A 1 112 ? -14.929 -0.169 -4.893 1.00 83.06 112 HIS A C 1
ATOM 815 O O . HIS A 1 112 ? -14.578 -0.720 -5.931 1.00 83.06 112 HIS A O 1
ATOM 821 N N . ASN A 1 113 ? -15.640 0.960 -4.915 1.00 84.38 113 ASN A N 1
ATOM 822 C CA . ASN A 1 113 ? -16.086 1.579 -6.161 1.00 84.38 113 ASN A CA 1
ATOM 823 C C . ASN A 1 113 ? -14.919 2.073 -7.028 1.00 84.38 113 ASN A C 1
ATOM 825 O O . ASN A 1 113 ? -14.965 1.923 -8.251 1.00 84.38 113 ASN A O 1
ATOM 829 N N . ALA A 1 114 ? -13.881 2.650 -6.421 1.00 80.50 114 ALA A N 1
ATOM 830 C CA . ALA A 1 114 ? -12.686 3.089 -7.138 1.00 80.50 114 ALA A CA 1
ATOM 831 C C . ALA A 1 114 ? -11.933 1.902 -7.765 1.00 80.50 114 ALA A C 1
ATOM 833 O O . ALA A 1 114 ? -11.560 1.942 -8.942 1.00 80.50 114 ALA A O 1
ATOM 834 N N . VAL A 1 115 ? -11.767 0.817 -7.008 1.00 79.00 115 VAL A N 1
ATOM 835 C CA . VAL A 1 115 ? -11.078 -0.403 -7.444 1.00 79.00 115 VAL A CA 1
ATOM 836 C C . VAL A 1 115 ? -11.882 -1.129 -8.528 1.00 79.00 115 VAL A C 1
ATOM 838 O O . VAL A 1 115 ? -11.377 -1.338 -9.629 1.00 79.00 115 VAL A O 1
ATOM 841 N N . THR A 1 116 ? -13.162 -1.422 -8.291 1.00 80.50 116 THR A N 1
ATOM 842 C CA . THR A 1 116 ? -14.015 -2.169 -9.234 1.00 80.50 116 THR A CA 1
ATOM 843 C C . THR A 1 116 ? -14.136 -1.473 -10.594 1.00 80.50 116 THR A C 1
ATOM 845 O O . THR A 1 116 ? -14.172 -2.132 -11.631 1.00 80.50 116 THR A O 1
ATOM 848 N N . ARG A 1 117 ? -14.147 -0.133 -10.630 1.00 80.44 117 ARG A N 1
ATOM 849 C CA . ARG A 1 117 ? -14.190 0.629 -11.892 1.00 80.44 117 ARG A CA 1
ATOM 850 C C . ARG A 1 117 ? -12.857 0.665 -12.635 1.00 80.44 117 ARG A C 1
ATOM 852 O O . ARG A 1 117 ? -12.850 0.868 -13.849 1.00 80.44 117 ARG A O 1
ATOM 859 N N . SER A 1 118 ? -11.743 0.538 -11.921 1.00 78.38 118 SER A N 1
ATOM 860 C CA . SER A 1 118 ? -10.409 0.712 -12.494 1.00 78.38 118 SER A CA 1
ATOM 861 C C . SER A 1 118 ? -9.789 -0.600 -12.976 1.00 78.38 118 SER A C 1
ATOM 863 O O . SER A 1 118 ? -9.111 -0.573 -14.001 1.00 78.38 118 SER A O 1
ATOM 865 N N . ILE A 1 119 ? -10.089 -1.739 -12.335 1.00 80.88 119 ILE A N 1
ATOM 866 C CA . ILE A 1 119 ? -9.511 -3.050 -12.686 1.00 80.88 119 ILE A CA 1
ATOM 867 C C . ILE A 1 119 ? -9.688 -3.408 -14.171 1.00 80.88 119 ILE A C 1
ATOM 869 O O . ILE A 1 119 ? -8.673 -3.673 -14.811 1.00 80.88 119 ILE A O 1
ATOM 873 N N . PRO A 1 120 ? -10.896 -3.377 -14.778 1.00 84.06 120 PRO A N 1
ATOM 874 C CA . PRO A 1 120 ? -11.047 -3.826 -16.166 1.00 84.06 120 PRO A CA 1
ATOM 875 C C . PRO A 1 120 ? -10.268 -2.958 -17.157 1.00 84.06 120 PRO A C 1
ATOM 877 O O . PRO A 1 120 ? -9.685 -3.460 -18.112 1.00 84.06 120 PRO A O 1
ATOM 880 N N . ARG A 1 121 ? -10.220 -1.642 -16.909 1.00 82.00 121 ARG A N 1
ATOM 881 C CA . ARG A 1 121 ? -9.473 -0.698 -17.750 1.00 82.00 121 ARG A CA 1
ATOM 882 C C . ARG A 1 121 ? -7.967 -0.897 -17.616 1.00 82.00 121 ARG A C 1
ATOM 884 O O . ARG A 1 121 ? -7.260 -0.812 -18.612 1.00 82.00 121 ARG A O 1
ATOM 891 N N . GLN A 1 122 ? -7.486 -1.156 -16.400 1.00 84.12 122 GLN A N 1
ATOM 892 C CA . GLN A 1 122 ? -6.075 -1.447 -16.154 1.00 84.12 122 GLN A CA 1
ATOM 893 C C . GLN A 1 122 ? -5.664 -2.785 -16.770 1.00 84.12 122 GLN A C 1
ATOM 895 O O . GLN A 1 122 ? -4.624 -2.842 -17.411 1.00 84.12 122 GLN A O 1
ATOM 900 N N . ALA A 1 123 ? -6.488 -3.826 -16.633 1.00 87.50 123 ALA A N 1
ATOM 901 C CA . ALA A 1 123 ? -6.231 -5.131 -17.233 1.00 87.50 123 ALA A CA 1
ATOM 902 C C . ALA A 1 123 ? -6.111 -5.031 -18.759 1.00 87.50 123 ALA A C 1
ATOM 904 O O . ALA A 1 123 ? -5.105 -5.459 -19.310 1.00 87.50 123 ALA A O 1
ATOM 905 N N . ALA A 1 124 ? -7.061 -4.360 -19.421 1.00 89.81 124 ALA A N 1
ATOM 906 C CA . ALA A 1 124 ? -7.001 -4.144 -20.867 1.00 89.81 124 ALA A CA 1
ATOM 907 C C . ALA A 1 124 ? -5.764 -3.331 -21.293 1.00 89.81 124 ALA A C 1
ATOM 909 O O . ALA A 1 124 ? -5.141 -3.639 -22.303 1.00 89.81 124 ALA A O 1
ATOM 910 N N . ALA A 1 125 ? -5.381 -2.306 -20.523 1.00 90.62 125 ALA A N 1
ATOM 911 C CA . ALA A 1 125 ? -4.178 -1.524 -20.806 1.00 90.62 125 ALA A CA 1
ATOM 912 C C . ALA A 1 125 ? -2.890 -2.352 -20.661 1.00 90.62 125 ALA A C 1
ATOM 914 O O . ALA A 1 125 ? -1.982 -2.212 -21.477 1.00 90.62 125 ALA A O 1
ATOM 915 N N . ILE A 1 126 ? -2.822 -3.215 -19.642 1.00 92.50 126 ILE A N 1
ATOM 916 C CA . ILE A 1 126 ? -1.711 -4.149 -19.445 1.00 92.50 126 ILE A CA 1
ATOM 917 C C . ILE A 1 126 ? -1.656 -5.132 -20.613 1.00 92.50 126 ILE A C 1
ATOM 919 O O . ILE A 1 126 ? -0.607 -5.261 -21.227 1.00 92.50 126 ILE A O 1
ATOM 923 N N . GLU A 1 127 ? -2.764 -5.789 -20.953 1.00 92.44 127 GLU A N 1
ATOM 924 C CA . GLU A 1 127 ? -2.809 -6.757 -22.055 1.00 92.44 127 GLU A CA 1
ATOM 925 C C . GLU A 1 127 ? -2.325 -6.140 -23.369 1.00 92.44 127 GLU A C 1
ATOM 927 O O . GLU A 1 127 ? -1.374 -6.658 -23.952 1.00 92.44 127 GLU A O 1
ATOM 932 N N . LEU A 1 128 ? -2.883 -4.989 -23.759 1.00 92.94 128 LEU A N 1
ATOM 933 C CA . LEU A 1 128 ? -2.490 -4.274 -24.977 1.00 92.94 128 LEU A CA 1
ATOM 934 C C . LEU A 1 128 ? -0.997 -3.922 -24.989 1.00 92.94 128 LEU A C 1
ATOM 936 O O . LEU A 1 128 ? -0.315 -4.209 -25.964 1.00 92.94 128 LEU A O 1
ATOM 940 N N . ALA A 1 129 ? -0.463 -3.375 -23.892 1.00 94.00 129 ALA A N 1
ATOM 941 C CA . ALA A 1 129 ? 0.958 -3.039 -23.820 1.00 94.00 129 ALA A CA 1
ATOM 942 C C . ALA A 1 129 ? 1.862 -4.282 -23.926 1.00 94.00 129 ALA A C 1
ATOM 944 O O . ALA A 1 129 ? 2.940 -4.238 -24.519 1.00 94.00 129 ALA A O 1
ATOM 945 N N . LEU A 1 130 ? 1.457 -5.409 -23.334 1.00 94.19 130 LEU A N 1
ATOM 946 C CA . LEU A 1 130 ? 2.278 -6.620 -23.316 1.00 94.19 130 LEU A CA 1
ATOM 947 C C . LEU A 1 130 ? 2.212 -7.421 -24.629 1.00 94.19 130 LEU A C 1
ATOM 949 O O . LEU A 1 130 ? 3.108 -8.236 -24.867 1.00 94.19 130 LEU A O 1
ATOM 953 N N . GLU A 1 131 ? 1.219 -7.186 -25.497 1.00 93.62 131 GLU A N 1
ATOM 954 C CA . GLU A 1 131 ? 1.123 -7.802 -26.835 1.00 93.62 131 GLU A CA 1
ATOM 955 C C . GLU A 1 131 ? 2.345 -7.502 -27.711 1.00 93.62 131 GLU A C 1
ATOM 957 O O . GLU A 1 131 ? 2.733 -8.317 -28.553 1.00 93.62 131 GLU A O 1
ATOM 962 N N . ARG A 1 132 ? 3.008 -6.367 -27.480 1.00 92.19 132 ARG A N 1
ATOM 963 C CA . ARG A 1 132 ? 4.208 -5.966 -28.217 1.00 92.19 132 ARG A CA 1
ATOM 964 C C . ARG A 1 132 ? 5.448 -6.783 -27.888 1.00 92.19 132 ARG A C 1
ATOM 966 O O . ARG A 1 132 ? 6.412 -6.753 -28.653 1.00 92.19 132 ARG A O 1
ATOM 973 N N . ILE A 1 133 ? 5.438 -7.512 -26.776 1.00 94.19 133 ILE A N 1
ATOM 974 C CA . ILE A 1 133 ? 6.606 -8.223 -26.261 1.00 94.19 133 ILE A CA 1
ATOM 975 C C . ILE A 1 133 ? 6.568 -9.679 -26.741 1.00 94.19 133 ILE A C 1
ATOM 977 O O . ILE A 1 133 ? 5.721 -10.447 -26.262 1.00 94.19 133 ILE A O 1
ATOM 981 N N . PRO A 1 134 ? 7.504 -10.101 -27.618 1.00 93.06 134 PRO A N 1
ATOM 982 C CA . PRO A 1 134 ? 7.588 -11.478 -28.099 1.00 93.06 134 PRO A CA 1
ATOM 983 C C . PRO A 1 134 ? 7.707 -12.475 -26.948 1.00 93.06 134 PRO A C 1
ATOM 985 O O . PRO A 1 134 ? 8.293 -12.160 -25.910 1.00 93.06 134 PRO A O 1
ATOM 988 N N . ARG A 1 135 ? 7.185 -13.692 -27.130 1.00 90.69 135 ARG A N 1
ATOM 989 C CA . ARG A 1 135 ? 7.207 -14.732 -26.086 1.00 90.69 135 ARG A CA 1
ATOM 990 C C . ARG A 1 135 ? 8.630 -15.158 -25.721 1.00 90.69 135 ARG A C 1
ATOM 992 O O . ARG A 1 135 ? 8.889 -15.518 -24.579 1.00 90.69 135 ARG A O 1
ATOM 999 N N . GLU A 1 136 ? 9.545 -15.071 -26.674 1.00 91.94 136 GLU A N 1
ATOM 1000 C CA . GLU A 1 136 ? 10.932 -15.510 -26.557 1.00 91.94 136 GLU A CA 1
ATOM 1001 C C . GLU A 1 136 ? 11.862 -14.428 -25.988 1.00 91.94 136 GLU A C 1
ATOM 1003 O O . GLU A 1 136 ? 13.051 -14.671 -25.810 1.00 91.94 136 GLU A O 1
ATOM 1008 N N . ALA A 1 137 ? 11.356 -13.217 -25.734 1.00 92.12 137 ALA A N 1
ATOM 1009 C CA . ALA A 1 137 ? 12.190 -12.111 -25.286 1.00 92.12 137 ALA A CA 1
ATOM 1010 C C . ALA A 1 137 ? 12.484 -12.171 -23.779 1.00 92.12 137 ALA A C 1
ATOM 1012 O O . ALA A 1 137 ? 11.578 -12.427 -22.986 1.00 92.12 137 ALA A O 1
ATOM 1013 N N . SER A 1 138 ? 13.720 -11.843 -23.390 1.00 94.19 138 SER A N 1
ATOM 1014 C CA . SER A 1 138 ? 14.081 -11.563 -21.996 1.00 94.19 138 SER A CA 1
ATOM 1015 C C . SER A 1 138 ? 13.584 -10.172 -21.591 1.00 94.19 138 SER A C 1
ATOM 1017 O O . SER A 1 138 ? 13.812 -9.183 -22.306 1.00 94.19 138 SER A O 1
ATOM 1019 N N . VAL A 1 139 ? 12.894 -10.096 -20.451 1.00 95.44 139 VAL A N 1
ATOM 1020 C CA . VAL A 1 139 ? 12.180 -8.895 -19.994 1.00 95.44 139 VAL A CA 1
ATOM 1021 C C . VAL A 1 139 ? 12.564 -8.544 -18.560 1.00 95.44 139 VAL A C 1
ATOM 1023 O O . VAL A 1 139 ? 12.598 -9.413 -17.697 1.00 95.44 139 VAL A O 1
ATOM 1026 N N . ALA A 1 140 ? 12.777 -7.261 -18.277 1.00 93.12 140 ALA A N 1
ATOM 1027 C CA . ALA A 1 140 ? 12.785 -6.744 -16.909 1.00 93.12 140 ALA A CA 1
ATOM 1028 C C . ALA A 1 140 ? 11.490 -5.964 -16.647 1.00 93.12 140 ALA A C 1
ATOM 1030 O O . ALA A 1 140 ? 11.116 -5.106 -17.448 1.00 93.12 140 ALA A O 1
ATOM 1031 N N . ALA A 1 141 ? 10.784 -6.251 -15.555 1.00 92.06 141 ALA A N 1
ATOM 1032 C CA . ALA A 1 141 ? 9.489 -5.640 -15.273 1.00 92.06 141 ALA A CA 1
ATOM 1033 C C . ALA A 1 141 ? 9.287 -5.267 -13.801 1.00 92.06 141 ALA A C 1
ATOM 1035 O O . ALA A 1 141 ? 9.888 -5.867 -12.910 1.00 92.06 141 ALA A O 1
ATOM 1036 N N . THR A 1 142 ? 8.411 -4.296 -13.522 1.00 87.38 142 THR A N 1
ATOM 1037 C CA . THR A 1 142 ? 7.951 -4.057 -12.143 1.00 87.38 142 THR A CA 1
ATOM 1038 C C . THR A 1 142 ? 7.108 -5.232 -11.638 1.00 87.38 142 THR A C 1
ATOM 1040 O O . THR A 1 142 ? 6.463 -5.932 -12.422 1.00 87.38 142 THR A O 1
ATOM 1043 N N . TRP A 1 143 ? 7.091 -5.465 -10.318 1.00 82.00 143 TRP A N 1
ATOM 1044 C CA . TRP A 1 143 ? 6.446 -6.641 -9.704 1.00 82.00 143 TRP A CA 1
ATOM 1045 C C . TRP A 1 143 ? 4.987 -6.830 -10.112 1.00 82.00 143 TRP A C 1
ATOM 1047 O O . TRP A 1 143 ? 4.551 -7.957 -10.341 1.00 82.00 143 TRP A O 1
ATOM 1057 N N . SER A 1 144 ? 4.247 -5.727 -10.261 1.00 83.69 144 SER A N 1
ATOM 1058 C CA . SER A 1 144 ? 2.839 -5.746 -10.666 1.00 83.69 144 SER A CA 1
ATOM 1059 C C . SER A 1 144 ? 2.613 -6.358 -12.058 1.00 83.69 144 SER A C 1
ATOM 1061 O O . SER A 1 144 ? 1.519 -6.841 -12.343 1.00 83.69 144 SER A O 1
ATOM 1063 N N . LEU A 1 145 ? 3.645 -6.387 -12.907 1.00 90.38 145 LEU A N 1
ATOM 1064 C CA . LEU A 1 145 ? 3.609 -6.912 -14.271 1.00 90.38 145 LEU A CA 1
ATOM 1065 C C . LEU A 1 145 ? 4.298 -8.277 -14.420 1.00 90.38 145 LEU A C 1
ATOM 1067 O O . LEU A 1 145 ? 4.054 -8.974 -15.404 1.00 90.38 145 LEU A O 1
ATOM 1071 N N . MET A 1 146 ? 5.124 -8.695 -13.456 1.00 89.19 146 MET A N 1
ATOM 1072 C CA . MET A 1 146 ? 5.908 -9.936 -13.556 1.00 89.19 146 MET A CA 1
ATOM 1073 C C . MET A 1 146 ? 5.036 -11.181 -13.736 1.00 89.19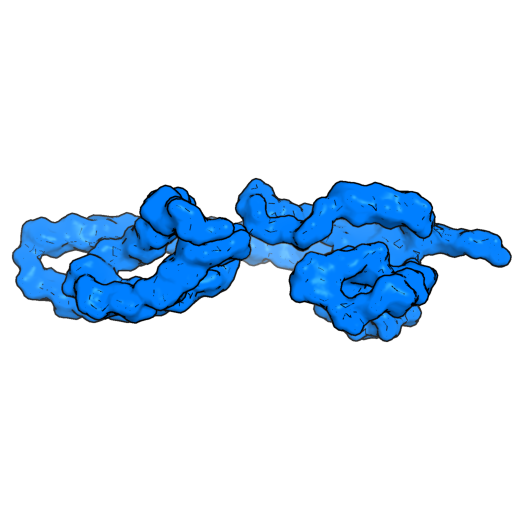 146 MET A C 1
ATOM 1075 O O . MET A 1 146 ? 5.358 -12.038 -14.555 1.00 89.19 146 MET A O 1
ATOM 1079 N N . ALA A 1 147 ? 3.907 -11.274 -13.026 1.00 90.56 147 ALA A N 1
ATOM 1080 C CA . ALA A 1 147 ? 2.997 -12.413 -13.160 1.00 90.56 147 ALA A CA 1
ATOM 1081 C C . ALA A 1 147 ? 2.464 -12.555 -14.599 1.00 90.56 147 ALA A C 1
ATOM 1083 O O . ALA A 1 147 ? 2.423 -13.663 -15.135 1.00 90.56 147 ALA A O 1
ATOM 1084 N N . HIS A 1 148 ? 2.148 -11.430 -15.253 1.00 91.31 148 HIS A N 1
ATOM 1085 C CA . HIS A 1 148 ? 1.695 -11.386 -16.647 1.00 91.31 148 HIS A CA 1
ATOM 1086 C C . HIS A 1 148 ? 2.791 -11.737 -17.658 1.00 91.31 148 HIS A C 1
ATOM 1088 O O . HIS A 1 148 ? 2.483 -12.033 -18.808 1.00 91.31 148 HIS A O 1
ATOM 1094 N N . LEU A 1 149 ? 4.058 -11.685 -17.252 1.00 93.62 149 LEU A N 1
ATOM 1095 C CA . LEU A 1 149 ? 5.219 -11.955 -18.096 1.00 93.62 149 LEU A CA 1
ATOM 1096 C C . LEU A 1 149 ? 5.892 -13.288 -17.770 1.00 93.62 149 LEU A C 1
ATOM 1098 O O . LEU A 1 149 ? 6.842 -13.656 -18.448 1.00 93.62 149 LEU A O 1
ATOM 1102 N N . SER A 1 150 ? 5.388 -14.034 -16.785 1.00 91.19 150 SER A N 1
ATOM 1103 C CA . SER A 1 150 ? 5.977 -15.287 -16.291 1.00 91.19 150 SER A CA 1
ATOM 1104 C C . SER A 1 150 ? 6.160 -16.380 -17.353 1.00 91.19 150 SER A C 1
ATOM 1106 O O . SER A 1 150 ? 6.943 -17.302 -17.153 1.00 91.19 150 SER A O 1
ATOM 1108 N N . HIS A 1 151 ? 5.477 -16.275 -18.495 1.00 89.12 151 HIS A N 1
ATOM 1109 C CA . HIS A 1 151 ? 5.640 -17.162 -19.650 1.00 89.12 151 HIS A CA 1
ATOM 1110 C C . HIS A 1 151 ? 6.741 -16.738 -20.635 1.00 89.12 151 HIS A C 1
ATOM 1112 O O . HIS A 1 151 ? 6.833 -17.326 -21.712 1.00 89.12 151 HIS A O 1
ATOM 1118 N N . ARG A 1 152 ? 7.529 -15.701 -20.326 1.00 91.81 152 ARG A N 1
ATOM 1119 C CA . ARG A 1 152 ? 8.723 -15.309 -21.093 1.00 91.81 152 ARG A CA 1
ATOM 1120 C C . ARG A 1 152 ? 9.932 -16.163 -20.710 1.00 91.81 152 ARG A C 1
ATOM 1122 O O . ARG A 1 152 ? 9.968 -16.743 -19.631 1.00 91.81 152 ARG A O 1
ATOM 1129 N N . VAL A 1 153 ? 10.918 -16.219 -21.608 1.00 87.44 153 VAL A N 1
ATOM 1130 C CA . VAL A 1 153 ? 12.136 -17.039 -21.446 1.00 87.44 153 VAL A CA 1
ATOM 1131 C C . VAL A 1 153 ? 12.928 -16.624 -20.208 1.00 87.44 153 VAL A C 1
ATOM 1133 O O . VAL A 1 153 ? 13.326 -17.480 -19.424 1.00 87.44 153 VAL A O 1
ATOM 1136 N N . GLU A 1 154 ? 13.089 -15.317 -19.995 1.00 91.06 154 GLU A N 1
ATOM 1137 C CA . GLU A 1 154 ? 13.669 -14.759 -18.775 1.00 91.06 154 GLU A CA 1
ATOM 1138 C C . GLU A 1 154 ? 12.865 -13.544 -18.325 1.00 91.06 154 GLU A C 1
ATOM 1140 O O . GLU A 1 154 ? 12.528 -12.666 -19.126 1.00 91.06 154 GLU A O 1
ATOM 1145 N N . VAL A 1 155 ? 12.573 -13.491 -17.028 1.00 93.00 155 VAL A N 1
ATOM 1146 C CA . VAL A 1 155 ? 11.870 -12.376 -16.395 1.00 93.00 155 VAL A CA 1
ATOM 1147 C C . VAL A 1 155 ? 12.667 -11.927 -15.188 1.00 93.00 155 VAL A C 1
ATOM 1149 O O . VAL A 1 155 ? 12.925 -12.717 -14.280 1.00 93.00 155 VAL A O 1
ATOM 1152 N N . TYR A 1 156 ? 13.010 -10.647 -15.160 1.00 90.94 156 TYR A N 1
ATOM 1153 C CA . TYR A 1 156 ? 13.702 -10.020 -14.046 1.00 90.94 156 TYR A CA 1
ATOM 1154 C C . TYR A 1 156 ? 12.806 -8.997 -13.366 1.00 90.94 156 TYR A C 1
ATOM 1156 O O . TYR A 1 156 ? 12.027 -8.288 -14.007 1.00 90.94 156 TYR A O 1
ATOM 1164 N N . SER A 1 157 ? 12.926 -8.929 -12.048 1.00 88.12 157 SER A N 1
ATOM 1165 C CA . SER A 1 157 ? 12.321 -7.870 -11.260 1.00 88.12 157 SER A CA 1
ATOM 1166 C C . SER A 1 157 ? 13.136 -6.601 -11.436 1.00 88.12 157 SER A C 1
ATOM 1168 O O . SER A 1 157 ? 14.295 -6.591 -11.035 1.00 88.12 157 SER A O 1
ATOM 1170 N N . LEU A 1 158 ? 12.535 -5.510 -11.909 1.00 86.56 158 LEU A N 1
ATOM 1171 C CA . LEU A 1 158 ? 13.221 -4.220 -11.888 1.00 86.56 158 LEU A CA 1
ATOM 1172 C C . LEU A 1 158 ? 13.693 -3.887 -10.460 1.00 86.56 158 LEU A C 1
ATOM 1174 O O . LEU A 1 158 ? 12.930 -4.082 -9.509 1.00 86.56 158 LEU A O 1
ATOM 1178 N N . PRO A 1 159 ? 14.955 -3.451 -10.319 1.00 84.38 159 PRO A N 1
ATOM 1179 C CA . PRO A 1 159 ? 15.866 -2.985 -11.375 1.00 84.38 159 PRO A CA 1
ATOM 1180 C C . PRO A 1 159 ? 16.789 -4.047 -11.934 1.00 84.38 159 PRO A C 1
ATOM 1182 O O . PRO A 1 159 ? 17.619 -3.746 -12.792 1.00 84.38 159 PRO A O 1
ATOM 1185 N N . GLU A 1 160 ? 16.718 -5.257 -11.402 1.00 87.00 160 GLU A N 1
ATOM 1186 C CA . GLU A 1 160 ? 17.535 -6.333 -11.891 1.00 87.00 160 GLU A CA 1
ATOM 1187 C C . GLU A 1 160 ? 17.166 -6.592 -13.353 1.00 87.00 160 GLU A C 1
ATOM 1189 O O . GLU A 1 160 ? 16.007 -6.442 -13.765 1.00 87.00 160 GLU A O 1
ATOM 1194 N N . PRO A 1 161 ? 18.162 -6.940 -14.170 1.00 90.56 161 PRO A N 1
ATOM 1195 C CA . PRO A 1 161 ? 19.557 -7.212 -13.803 1.00 90.56 161 PRO A CA 1
ATOM 1196 C C . PRO A 1 161 ? 20.493 -5.984 -13.900 1.00 90.56 161 PRO A C 1
ATOM 1198 O O . PRO A 1 161 ? 21.707 -6.129 -13.841 1.00 90.56 161 PRO A O 1
ATOM 1201 N N . PHE A 1 162 ? 19.973 -4.765 -14.078 1.00 88.81 162 PHE A N 1
ATOM 1202 C CA . PHE A 1 162 ? 20.803 -3.573 -14.314 1.00 88.81 162 PHE A CA 1
ATOM 1203 C C . PHE A 1 162 ? 21.502 -3.055 -13.056 1.00 88.81 162 PHE A C 1
ATOM 1205 O O . PHE A 1 162 ? 22.606 -2.518 -13.139 1.00 88.81 162 PHE A O 1
ATOM 1212 N N . LEU A 1 163 ? 20.836 -3.178 -11.910 1.00 84.12 163 LEU A N 1
ATOM 1213 C CA . LEU A 1 163 ? 21.336 -2.811 -10.589 1.00 84.12 163 LEU A CA 1
ATOM 1214 C C . LEU A 1 163 ? 20.991 -3.933 -9.610 1.00 84.12 163 LEU A C 1
ATOM 1216 O O . LEU A 1 163 ? 20.029 -4.665 -9.825 1.00 84.12 163 LEU A O 1
ATOM 1220 N N . SER A 1 164 ? 21.767 -4.052 -8.534 1.00 79.19 164 SER A N 1
ATOM 1221 C CA . SER A 1 164 ? 21.404 -4.924 -7.416 1.00 79.19 164 SER A CA 1
ATOM 1222 C C . SER A 1 164 ? 20.182 -4.355 -6.706 1.00 79.19 164 SER A C 1
ATOM 1224 O O . SER A 1 164 ? 20.186 -3.177 -6.350 1.00 79.19 164 SER A O 1
ATOM 1226 N N . ALA A 1 165 ? 19.189 -5.197 -6.427 1.00 72.12 165 ALA A N 1
ATOM 1227 C CA . ALA A 1 165 ? 18.090 -4.816 -5.550 1.00 72.12 165 ALA A CA 1
ATOM 1228 C C . ALA A 1 165 ? 18.594 -4.599 -4.108 1.00 72.12 165 ALA A C 1
ATOM 1230 O O . ALA A 1 165 ? 19.419 -5.368 -3.605 1.00 72.12 165 ALA A O 1
ATOM 1231 N N . GLU A 1 166 ? 18.079 -3.573 -3.423 1.00 64.25 166 GLU A N 1
ATOM 1232 C CA . GLU A 1 166 ? 18.476 -3.245 -2.040 1.00 64.25 166 GLU A CA 1
ATOM 1233 C C . GLU A 1 166 ? 18.080 -4.324 -1.019 1.00 64.25 166 GLU A C 1
ATOM 1235 O O . GLU A 1 166 ? 18.743 -4.499 -0.000 1.00 64.25 166 GLU A O 1
ATOM 1240 N N . TRP A 1 167 ? 17.029 -5.097 -1.302 1.00 60.44 167 TRP A N 1
ATOM 1241 C CA . TRP A 1 167 ? 16.510 -6.148 -0.413 1.00 60.44 167 TRP A CA 1
ATOM 1242 C C . TRP A 1 167 ? 17.291 -7.469 -0.491 1.00 60.44 167 TRP A C 1
ATOM 1244 O O . TRP A 1 167 ? 16.885 -8.462 0.112 1.00 60.44 167 TRP A O 1
ATOM 1254 N N . GLY A 1 168 ? 18.397 -7.477 -1.238 1.00 62.12 168 GLY A N 1
ATOM 1255 C CA . GLY A 1 168 ? 19.216 -8.647 -1.513 1.00 62.12 168 GLY A CA 1
ATOM 1256 C C . GLY A 1 168 ? 19.030 -9.137 -2.943 1.00 62.12 168 GLY A C 1
ATOM 1257 O O . GLY A 1 168 ? 17.921 -9.441 -3.377 1.00 62.12 168 GLY A O 1
ATOM 1258 N N . THR A 1 169 ? 20.146 -9.244 -3.658 1.00 69.06 169 THR A N 1
ATOM 1259 C CA . THR A 1 169 ? 20.236 -9.962 -4.927 1.00 69.06 169 THR A CA 1
ATOM 1260 C C . THR A 1 169 ? 20.843 -11.338 -4.676 1.00 69.06 169 THR A C 1
ATOM 1262 O O . THR A 1 169 ? 21.770 -11.479 -3.876 1.00 69.06 169 THR A O 1
ATOM 1265 N N . SER A 1 170 ? 20.338 -12.372 -5.349 1.00 71.06 170 SER A N 1
ATOM 1266 C CA . SER A 1 170 ? 21.017 -13.673 -5.377 1.00 71.06 170 SER A CA 1
ATOM 1267 C C . SER A 1 170 ? 22.125 -13.728 -6.434 1.00 71.06 170 SER A C 1
ATOM 1269 O O . SER A 1 170 ? 22.776 -14.761 -6.558 1.00 71.06 170 SER A O 1
ATOM 1271 N N . LEU A 1 171 ? 22.296 -12.663 -7.226 1.00 79.88 171 LEU A N 1
ATOM 1272 C CA . LEU A 1 171 ? 23.213 -12.602 -8.358 1.00 79.88 171 LEU A CA 1
ATOM 1273 C C . LEU A 1 171 ? 24.463 -11.803 -8.002 1.00 79.88 171 LEU A C 1
ATOM 1275 O O . LEU A 1 171 ? 24.414 -10.734 -7.397 1.00 79.88 171 LEU A O 1
ATOM 1279 N N . THR A 1 172 ? 25.613 -12.303 -8.425 1.00 85.94 172 THR A N 1
ATOM 1280 C CA . THR A 1 172 ? 26.861 -11.546 -8.382 1.00 85.94 172 THR A CA 1
ATOM 1281 C C . THR A 1 172 ? 26.818 -10.377 -9.369 1.00 85.94 172 THR A C 1
ATOM 1283 O O . THR A 1 172 ? 26.074 -10.384 -10.349 1.00 85.94 172 THR A O 1
ATOM 1286 N N . THR A 1 173 ? 27.676 -9.373 -9.170 1.00 85.31 173 THR A N 1
ATOM 1287 C CA . THR A 1 173 ? 27.799 -8.234 -10.097 1.00 85.31 173 THR A CA 1
ATOM 1288 C C . THR A 1 173 ? 28.095 -8.671 -11.536 1.00 85.31 173 THR A C 1
ATOM 1290 O O . THR A 1 173 ? 27.650 -8.021 -12.479 1.00 85.31 173 THR A O 1
ATOM 1293 N N . VAL A 1 174 ? 28.833 -9.774 -11.710 1.00 87.44 174 VAL A N 1
ATOM 1294 C CA . VAL A 1 174 ? 29.153 -10.337 -13.030 1.00 87.44 174 VAL A CA 1
ATOM 1295 C C . VAL A 1 174 ? 27.906 -10.943 -13.675 1.00 87.44 174 VAL A C 1
ATOM 1297 O O . VAL A 1 174 ? 27.609 -10.626 -14.822 1.00 87.44 174 VAL A O 1
ATOM 1300 N N . GLU A 1 175 ? 27.137 -11.740 -12.929 1.00 89.44 175 GLU A N 1
ATOM 1301 C CA . GLU A 1 175 ? 25.888 -12.340 -13.423 1.00 89.44 175 GLU A CA 1
ATOM 1302 C C . GLU A 1 175 ? 24.820 -11.285 -13.736 1.00 89.44 175 GLU A C 1
ATOM 1304 O O . GLU A 1 175 ? 24.078 -11.428 -14.707 1.00 89.44 175 GLU A O 1
ATOM 1309 N N . LEU A 1 176 ? 24.744 -10.212 -12.940 1.00 88.81 176 LEU A N 1
ATOM 1310 C CA . LEU A 1 176 ? 23.879 -9.066 -13.225 1.00 88.81 176 LEU A CA 1
ATOM 1311 C C . LEU A 1 176 ? 24.256 -8.418 -14.563 1.00 88.81 176 LEU A C 1
ATOM 1313 O O . LEU A 1 176 ? 23.397 -8.246 -15.425 1.00 88.81 176 LEU A O 1
ATOM 1317 N N . ALA A 1 177 ? 25.541 -8.120 -14.775 1.00 88.69 177 ALA A N 1
ATOM 1318 C CA . ALA A 1 177 ? 26.007 -7.526 -16.026 1.00 88.69 177 ALA A CA 1
ATOM 1319 C C . ALA A 1 177 ? 25.719 -8.428 -17.240 1.00 88.69 177 ALA A C 1
ATOM 1321 O O . ALA A 1 177 ? 25.170 -7.952 -18.232 1.00 88.69 177 ALA A O 1
ATOM 1322 N N . GLU A 1 178 ? 26.010 -9.727 -17.136 1.00 91.19 178 GLU A N 1
ATOM 1323 C CA . GLU A 1 178 ? 25.749 -10.708 -18.196 1.00 91.19 178 GLU A CA 1
ATOM 1324 C C . GLU A 1 178 ? 24.255 -10.791 -18.542 1.00 91.19 178 GLU A C 1
ATOM 1326 O O . GLU A 1 178 ? 23.864 -10.726 -19.708 1.00 91.19 178 GLU A O 1
ATOM 1331 N N . ARG A 1 179 ? 23.383 -10.882 -17.536 1.00 91.56 179 ARG A N 1
ATOM 1332 C CA . ARG A 1 179 ? 21.930 -10.935 -17.753 1.00 91.56 179 ARG A CA 1
ATOM 1333 C C . ARG A 1 179 ? 21.391 -9.625 -18.311 1.00 91.56 179 ARG A C 1
ATOM 1335 O O . ARG A 1 179 ? 20.499 -9.641 -19.157 1.00 91.56 179 ARG A O 1
ATOM 1342 N N . ALA A 1 180 ? 21.950 -8.490 -17.894 1.00 92.19 180 ALA A N 1
ATOM 1343 C CA . ALA A 1 180 ? 21.559 -7.186 -18.411 1.00 92.19 180 ALA A CA 1
ATOM 1344 C C . ALA A 1 180 ? 21.762 -7.069 -19.915 1.00 92.19 180 ALA A C 1
ATOM 1346 O O . ALA A 1 180 ? 20.905 -6.479 -20.572 1.00 92.19 180 ALA A O 1
ATOM 1347 N N . GLU A 1 181 ? 22.821 -7.651 -20.478 1.00 91.06 181 GLU A N 1
ATOM 1348 C CA . GLU A 1 181 ? 23.053 -7.648 -21.928 1.00 91.06 181 GLU A CA 1
ATOM 1349 C C . GLU A 1 181 ? 21.938 -8.351 -22.712 1.00 91.06 181 GLU A C 1
ATOM 1351 O O . GLU A 1 181 ? 21.574 -7.896 -23.798 1.00 91.06 181 GLU A O 1
ATOM 1356 N N . HIS A 1 182 ? 21.345 -9.399 -22.139 1.00 90.81 182 HIS A N 1
ATOM 1357 C CA . HIS A 1 182 ? 20.299 -10.196 -22.777 1.00 90.81 182 HIS A CA 1
ATOM 1358 C C . HIS A 1 182 ? 18.897 -9.584 -22.653 1.00 90.81 182 HIS A C 1
ATOM 1360 O O . HIS A 1 182 ? 18.012 -9.914 -23.446 1.00 90.81 182 HIS A O 1
ATOM 1366 N N . VAL A 1 183 ? 18.676 -8.652 -21.715 1.00 94.62 183 VAL A N 1
ATOM 1367 C CA . VAL A 1 183 ? 17.378 -7.975 -21.582 1.00 94.62 183 VAL A CA 1
ATOM 1368 C C . VAL A 1 183 ? 17.090 -7.126 -22.816 1.00 94.62 183 VAL A C 1
ATOM 1370 O O . VAL A 1 183 ? 17.744 -6.105 -23.069 1.00 94.62 183 VAL A O 1
ATOM 1373 N N . ARG A 1 184 ? 16.047 -7.528 -23.549 1.00 95.00 184 ARG A N 1
ATOM 1374 C CA . ARG A 1 184 ? 15.564 -6.835 -24.746 1.00 95.00 184 ARG A CA 1
ATOM 1375 C C . ARG A 1 184 ? 14.451 -5.847 -24.430 1.00 95.00 184 ARG A C 1
ATOM 1377 O O . ARG A 1 184 ? 14.436 -4.770 -25.016 1.00 95.00 184 ARG A O 1
ATOM 1384 N N . PHE A 1 185 ? 13.545 -6.192 -23.517 1.00 96.06 185 PHE A N 1
ATOM 1385 C CA . PHE A 1 185 ? 12.424 -5.325 -23.152 1.00 96.06 185 PHE A CA 1
ATOM 1386 C C . PHE A 1 185 ? 12.445 -4.954 -21.676 1.00 96.06 185 PHE A C 1
ATOM 1388 O O . PHE A 1 185 ? 12.794 -5.762 -20.818 1.00 96.06 185 PHE A O 1
ATOM 1395 N N . VAL A 1 186 ? 12.024 -3.729 -21.384 1.00 95.00 186 VAL A N 1
ATOM 1396 C CA . VAL A 1 186 ? 11.783 -3.255 -20.025 1.00 95.00 186 VAL A CA 1
ATOM 1397 C C . VAL A 1 186 ? 10.364 -2.727 -19.937 1.00 95.00 186 VAL A C 1
ATOM 1399 O O . VAL A 1 186 ? 9.960 -1.920 -20.769 1.00 95.00 186 VAL A O 1
ATOM 1402 N N . VAL A 1 187 ? 9.614 -3.156 -18.926 1.00 93.94 187 VAL A N 1
ATOM 1403 C CA . VAL A 1 187 ? 8.222 -2.740 -18.741 1.00 93.94 187 VAL A CA 1
ATOM 1404 C C . VAL A 1 187 ? 8.011 -2.204 -17.338 1.00 93.94 187 VAL A C 1
ATOM 1406 O O . VAL A 1 187 ? 8.365 -2.850 -16.358 1.00 93.94 187 VAL A O 1
ATOM 1409 N N . TYR A 1 188 ? 7.407 -1.032 -17.207 1.00 91.00 188 TYR A N 1
ATOM 1410 C CA . TYR A 1 188 ? 7.070 -0.499 -15.890 1.00 91.00 188 TYR A CA 1
ATOM 1411 C C . TYR A 1 188 ? 5.714 0.185 -15.890 1.00 91.00 188 TYR A C 1
ATOM 1413 O O . TYR A 1 188 ? 5.205 0.618 -16.927 1.00 91.00 188 TYR A O 1
ATOM 1421 N N . ARG A 1 189 ? 5.141 0.296 -14.691 1.00 86.38 189 ARG A N 1
ATOM 1422 C CA . ARG A 1 189 ? 3.869 0.964 -14.458 1.00 86.38 189 ARG A CA 1
ATOM 1423 C C . ARG A 1 189 ? 4.060 2.177 -13.550 1.00 86.38 189 ARG A C 1
ATOM 1425 O O . ARG A 1 189 ? 4.564 2.041 -12.442 1.00 86.38 189 ARG A O 1
ATOM 1432 N N . ASP A 1 190 ? 3.610 3.354 -13.980 1.00 74.88 190 ASP A N 1
ATOM 1433 C CA . ASP A 1 190 ? 3.815 4.605 -13.224 1.00 74.88 190 ASP A CA 1
ATOM 1434 C C . ASP A 1 190 ? 3.086 4.628 -11.862 1.00 74.88 190 ASP A C 1
ATOM 1436 O O . ASP A 1 190 ? 3.479 5.382 -10.980 1.00 74.88 190 ASP A O 1
ATOM 1440 N N . ILE A 1 191 ? 2.057 3.792 -11.646 1.00 65.00 191 ILE A N 1
ATOM 1441 C CA . ILE A 1 191 ? 1.360 3.712 -10.340 1.00 65.00 191 ILE A CA 1
ATOM 1442 C C . ILE A 1 191 ? 2.077 2.838 -9.309 1.00 65.00 191 ILE A C 1
ATOM 1444 O O . ILE A 1 191 ? 1.621 2.752 -8.174 1.00 65.00 191 ILE A O 1
ATOM 1448 N N . ASP A 1 192 ? 3.197 2.221 -9.683 1.00 53.28 192 ASP A N 1
ATOM 1449 C CA . ASP A 1 192 ? 4.110 1.623 -8.707 1.00 53.28 192 ASP A CA 1
ATOM 1450 C C . ASP A 1 192 ? 4.924 2.724 -7.974 1.00 53.28 192 ASP A C 1
ATOM 1452 O O . ASP A 1 192 ? 5.761 2.421 -7.134 1.00 53.28 192 ASP A O 1
ATOM 1456 N N . VAL A 1 193 ? 4.650 4.009 -8.266 1.00 47.00 193 VAL A N 1
ATOM 1457 C CA . VAL A 1 193 ? 5.037 5.188 -7.479 1.00 47.00 193 VAL A CA 1
ATOM 1458 C C . VAL A 1 193 ? 3.832 5.620 -6.636 1.00 47.00 193 VAL A C 1
ATOM 1460 O O . VAL A 1 193 ? 2.992 6.407 -7.082 1.00 47.00 193 VAL A O 1
ATOM 1463 N N . LEU A 1 194 ? 3.691 5.085 -5.422 1.00 41.00 194 LEU A N 1
ATOM 1464 C CA . LEU A 1 194 ? 2.636 5.542 -4.515 1.00 41.00 194 LEU A CA 1
ATOM 1465 C C . LEU A 1 194 ? 2.948 6.972 -4.015 1.00 41.00 194 LEU A C 1
ATOM 1467 O O . LEU A 1 194 ? 4.072 7.235 -3.587 1.00 41.00 194 LEU A O 1
ATOM 1471 N N . PRO A 1 195 ? 1.974 7.913 -4.011 1.00 32.91 195 PRO A N 1
ATOM 1472 C CA . PRO A 1 195 ? 2.188 9.296 -3.554 1.00 32.91 195 PRO A CA 1
ATOM 1473 C C . PRO A 1 195 ? 2.561 9.417 -2.071 1.00 32.91 195 PRO A C 1
ATOM 1475 O O . PRO A 1 195 ? 2.979 10.479 -1.620 1.00 32.91 195 PRO A O 1
ATOM 1478 N N . SER A 1 196 ? 2.356 8.352 -1.298 1.00 36.50 196 SER A N 1
ATOM 1479 C CA . SER A 1 196 ? 2.431 8.341 0.157 1.00 36.50 196 SER A CA 1
ATOM 1480 C C . SER A 1 196 ? 3.698 7.678 0.687 1.00 36.50 196 SER A C 1
ATOM 1482 O O . SER A 1 196 ? 3.597 6.974 1.677 1.00 36.50 196 SER A O 1
ATOM 1484 N N . GLY A 1 197 ? 4.861 7.825 0.042 1.00 38.31 197 GLY A N 1
ATOM 1485 C CA . GLY A 1 197 ? 6.175 7.428 0.594 1.00 38.31 197 GLY A CA 1
ATOM 1486 C C . GLY A 1 197 ? 6.383 5.944 0.963 1.00 38.31 197 GLY A C 1
ATOM 1487 O O . GLY A 1 197 ? 7.508 5.545 1.241 1.00 38.31 197 GLY A O 1
ATOM 1488 N N . GLY A 1 198 ? 5.336 5.124 0.946 1.00 38.41 198 GLY A N 1
ATOM 1489 C CA . GLY A 1 198 ? 5.328 3.701 1.224 1.00 38.41 198 GLY A CA 1
ATOM 1490 C C . GLY A 1 198 ? 5.272 2.973 -0.103 1.00 38.41 198 GLY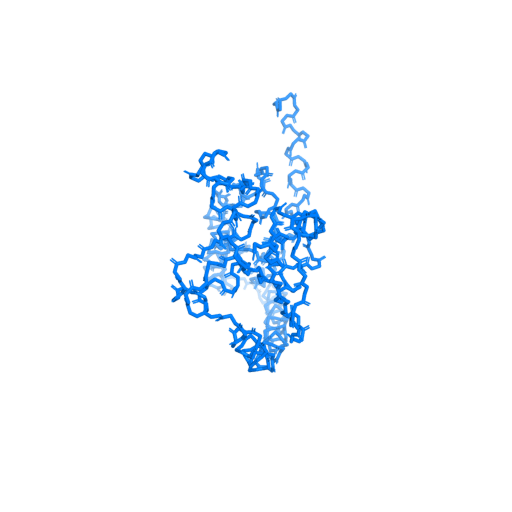 A C 1
ATOM 1491 O O . GLY A 1 198 ? 4.239 2.967 -0.767 1.00 38.41 198 GLY A O 1
ATOM 1492 N N . TYR A 1 199 ? 6.405 2.390 -0.476 1.00 47.50 199 TYR A N 1
ATOM 1493 C CA . TYR A 1 199 ? 6.638 1.663 -1.719 1.00 47.50 199 TYR A CA 1
ATOM 1494 C C . TYR A 1 199 ? 6.733 2.546 -2.978 1.00 47.50 199 TYR A C 1
ATOM 1496 O O . TYR A 1 199 ? 5.920 2.473 -3.896 1.00 47.50 199 TYR A O 1
ATOM 1504 N N . SER A 1 200 ? 7.802 3.341 -3.062 1.00 42.66 200 SER A N 1
ATOM 1505 C CA . SER A 1 200 ? 8.594 3.262 -4.294 1.00 42.66 200 SER A CA 1
ATOM 1506 C C . SER A 1 200 ? 9.275 1.888 -4.259 1.00 42.66 200 SER A C 1
ATOM 1508 O O . SER A 1 200 ? 9.775 1.525 -3.186 1.00 42.66 200 SER A O 1
ATOM 1510 N N . PRO A 1 201 ? 9.361 1.110 -5.356 1.00 49.25 201 PRO A N 1
ATOM 1511 C CA . PRO A 1 201 ? 10.457 0.149 -5.443 1.00 49.25 201 PRO A CA 1
ATOM 1512 C C . PRO A 1 201 ? 11.741 0.906 -5.032 1.00 49.25 201 PRO A C 1
ATOM 1514 O O . PRO A 1 201 ? 11.833 2.096 -5.329 1.00 49.25 201 PRO A O 1
ATOM 1517 N N . PRO A 1 202 ? 12.678 0.309 -4.277 1.00 46.31 202 PRO A N 1
ATOM 1518 C CA . PRO A 1 202 ? 13.846 1.028 -3.721 1.00 46.31 202 PRO A CA 1
ATOM 1519 C C . PRO A 1 202 ? 14.659 1.758 -4.807 1.00 46.31 202 PRO A C 1
ATOM 1521 O O . PRO A 1 202 ? 15.390 2.709 -4.560 1.00 46.31 202 PRO A O 1
ATOM 1524 N N . GLU A 1 203 ? 14.430 1.354 -6.047 1.00 53.50 203 GLU A N 1
ATOM 1525 C CA . GLU A 1 203 ? 14.607 2.107 -7.270 1.00 53.50 203 GLU A CA 1
ATOM 1526 C C . GLU A 1 203 ? 13.988 3.507 -7.217 1.00 53.50 203 GLU A C 1
ATOM 1528 O O . GLU A 1 203 ? 12.791 3.696 -7.457 1.00 53.50 203 GLU A O 1
ATOM 1533 N N . ASP A 1 204 ? 14.815 4.544 -7.100 1.00 64.38 204 ASP A N 1
ATOM 1534 C CA . ASP A 1 204 ? 14.464 5.800 -7.761 1.00 64.38 204 ASP A CA 1
ATOM 1535 C C . ASP A 1 204 ? 14.223 5.461 -9.242 1.00 64.38 204 ASP A C 1
ATOM 1537 O O . ASP A 1 204 ? 15.161 5.331 -10.032 1.00 64.38 204 ASP A O 1
ATOM 1541 N N . LEU A 1 205 ? 12.956 5.279 -9.632 1.00 71.56 205 LEU A N 1
ATOM 1542 C CA . LEU A 1 205 ? 12.567 4.996 -11.010 1.00 71.56 205 LEU A CA 1
ATOM 1543 C C . LEU A 1 205 ? 13.112 6.086 -11.933 1.00 71.56 205 LEU A C 1
ATOM 1545 O O . LEU A 1 205 ? 13.363 5.817 -13.101 1.00 71.56 205 LEU A O 1
ATOM 1549 N N . GLY A 1 206 ? 13.367 7.298 -11.432 1.00 76.62 206 GLY A N 1
ATOM 1550 C CA . GLY A 1 206 ? 14.129 8.314 -12.145 1.00 76.62 206 GLY A CA 1
ATOM 1551 C C . GLY A 1 206 ? 15.563 7.873 -12.455 1.00 76.62 206 GLY A C 1
ATOM 1552 O O . GLY A 1 206 ? 16.006 8.020 -13.594 1.00 76.62 206 GLY A O 1
ATOM 1553 N N . THR A 1 207 ? 16.285 7.311 -11.486 1.00 80.19 207 THR A N 1
ATOM 1554 C CA . THR A 1 207 ? 17.623 6.719 -11.667 1.00 80.19 207 THR A CA 1
ATOM 1555 C C . THR A 1 207 ? 17.591 5.545 -12.635 1.00 80.19 207 THR A C 1
ATOM 1557 O O . THR A 1 207 ? 18.363 5.554 -13.598 1.00 80.19 207 THR A O 1
ATOM 1560 N N . VAL A 1 208 ? 16.655 4.607 -12.475 1.00 83.25 208 VAL A N 1
ATOM 1561 C CA . VAL A 1 208 ? 16.506 3.472 -13.400 1.00 83.25 208 VAL A CA 1
ATOM 1562 C C . VAL A 1 208 ? 16.162 3.960 -14.808 1.00 83.25 208 VAL A C 1
ATOM 1564 O O . VAL A 1 208 ? 16.852 3.610 -15.759 1.00 83.25 208 VAL A O 1
ATOM 1567 N N . LYS A 1 209 ? 15.185 4.860 -14.976 1.00 86.75 209 LYS A N 1
ATOM 1568 C CA . LYS A 1 209 ? 14.826 5.440 -16.286 1.00 86.75 209 LYS A CA 1
ATOM 1569 C C . LYS A 1 209 ? 16.018 6.158 -16.934 1.00 86.75 209 LYS A C 1
ATOM 1571 O O . LYS A 1 209 ? 16.223 6.029 -18.141 1.00 86.75 209 LYS A O 1
ATOM 1576 N N . ARG A 1 210 ? 16.829 6.899 -16.162 1.00 88.44 210 ARG A N 1
ATOM 1577 C CA . ARG A 1 210 ? 18.068 7.532 -16.660 1.00 88.44 210 ARG A CA 1
ATOM 1578 C C . ARG A 1 210 ? 19.088 6.490 -17.121 1.00 88.44 210 ARG A C 1
ATOM 1580 O O . ARG A 1 210 ? 19.690 6.680 -18.177 1.00 88.44 210 ARG A O 1
ATOM 1587 N N . LEU A 1 211 ? 19.270 5.412 -16.361 1.00 89.06 211 LEU A N 1
ATOM 1588 C CA . LEU A 1 211 ? 20.162 4.308 -16.712 1.00 89.06 211 LEU A CA 1
ATOM 1589 C C . LEU A 1 211 ? 19.696 3.594 -17.986 1.00 89.06 211 LEU A C 1
ATOM 1591 O O . LEU A 1 211 ? 20.475 3.465 -18.922 1.00 89.06 211 LEU A O 1
ATOM 1595 N N . LEU A 1 212 ? 18.419 3.220 -18.070 1.00 91.88 212 LEU A N 1
ATOM 1596 C CA . LEU A 1 212 ? 17.829 2.557 -19.235 1.00 91.88 212 LEU A CA 1
ATOM 1597 C C . LEU A 1 212 ? 18.038 3.363 -20.522 1.00 91.88 212 LEU A C 1
ATOM 1599 O O . LEU A 1 212 ? 18.471 2.815 -21.533 1.00 91.88 212 LEU A O 1
ATOM 1603 N N . ARG A 1 213 ? 17.831 4.686 -20.469 1.00 91.81 213 ARG A N 1
ATOM 1604 C CA . ARG A 1 213 ? 18.116 5.574 -21.608 1.00 91.81 213 ARG A CA 1
ATOM 1605 C C . ARG A 1 213 ? 19.586 5.529 -22.027 1.00 91.81 213 ARG A C 1
ATOM 1607 O O . ARG A 1 213 ? 19.872 5.497 -23.218 1.00 91.81 213 ARG A O 1
ATOM 1614 N N . ARG A 1 214 ? 20.521 5.507 -21.068 1.00 91.56 214 ARG A N 1
ATOM 1615 C CA . ARG A 1 214 ? 21.964 5.368 -21.353 1.00 91.56 214 ARG A CA 1
ATOM 1616 C C . ARG A 1 214 ? 22.311 4.003 -21.948 1.00 91.56 214 ARG A C 1
ATOM 1618 O O . ARG A 1 214 ? 23.229 3.923 -22.753 1.00 91.56 214 ARG A O 1
ATOM 1625 N N . LEU A 1 215 ? 21.572 2.961 -21.576 1.00 91.44 215 LEU A N 1
ATOM 1626 C CA . LEU A 1 215 ? 21.720 1.598 -22.092 1.00 91.44 215 LEU A CA 1
ATOM 1627 C C . LEU A 1 215 ? 21.025 1.372 -23.449 1.00 91.44 215 LEU A C 1
ATOM 1629 O O . LEU A 1 215 ? 21.001 0.241 -23.932 1.00 91.44 215 LEU A O 1
ATOM 1633 N N . GLY A 1 216 ? 20.473 2.422 -24.068 1.00 93.69 216 GLY A N 1
ATOM 1634 C CA . GLY A 1 216 ? 19.873 2.353 -25.404 1.00 93.69 216 GLY A CA 1
ATOM 1635 C C . GLY A 1 216 ? 18.425 1.859 -25.433 1.00 93.69 216 GLY A C 1
ATOM 1636 O O . GLY A 1 216 ? 17.929 1.494 -26.498 1.00 93.69 216 GLY A O 1
ATOM 1637 N N . PHE A 1 217 ? 17.734 1.842 -24.290 1.00 95.38 217 PHE A N 1
ATOM 1638 C CA . PHE A 1 217 ? 16.304 1.550 -24.251 1.00 95.38 217 PHE A CA 1
ATOM 1639 C C . PHE A 1 217 ? 15.484 2.768 -24.677 1.00 95.38 217 PHE A C 1
ATOM 1641 O O . PHE A 1 217 ? 15.651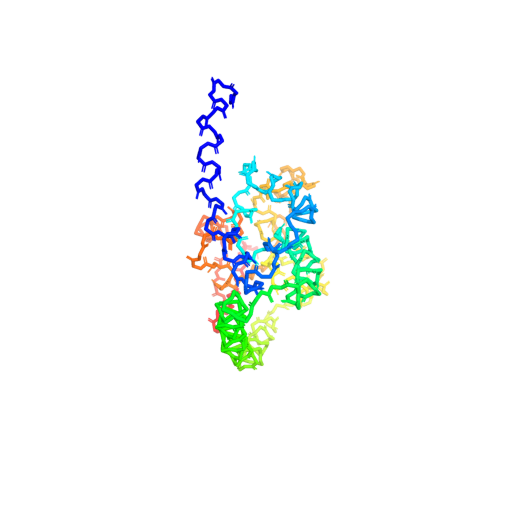 3.869 -24.142 1.00 95.38 217 PHE A O 1
ATOM 1648 N N . VAL A 1 218 ? 14.553 2.546 -25.601 1.00 95.44 218 VAL A N 1
ATOM 1649 C CA . VAL A 1 218 ? 13.606 3.554 -26.088 1.00 95.44 218 VAL A CA 1
ATOM 1650 C C . VAL A 1 218 ? 12.179 3.078 -25.879 1.00 95.44 218 VAL A C 1
ATOM 1652 O O . VAL A 1 218 ? 11.901 1.888 -25.979 1.00 95.44 218 VAL A O 1
ATOM 1655 N N . GLU A 1 219 ? 11.273 4.003 -25.572 1.00 95.00 219 GLU A N 1
ATOM 1656 C CA . GLU A 1 219 ? 9.851 3.685 -25.432 1.00 95.00 219 GLU A CA 1
ATOM 1657 C C . GLU A 1 219 ? 9.273 3.334 -26.806 1.00 95.00 219 GLU A C 1
ATOM 1659 O O . GLU A 1 219 ? 9.296 4.156 -27.722 1.00 95.00 219 GLU A O 1
ATOM 1664 N N . VAL A 1 220 ? 8.795 2.099 -26.944 1.00 95.31 220 VAL A N 1
ATOM 1665 C CA . VAL A 1 220 ? 8.165 1.592 -28.172 1.00 95.31 220 VAL A CA 1
ATOM 1666 C C . VAL A 1 220 ? 6.650 1.568 -28.064 1.00 95.31 220 VAL A C 1
ATOM 1668 O O . VAL A 1 220 ? 5.968 1.604 -29.084 1.00 95.31 220 VAL A O 1
ATOM 1671 N N . GLU A 1 221 ? 6.123 1.532 -26.841 1.00 95.00 221 GLU A N 1
ATOM 1672 C CA . GLU A 1 221 ? 4.693 1.565 -26.590 1.00 95.00 221 GLU A CA 1
ATOM 1673 C C . GLU A 1 221 ? 4.373 2.153 -25.216 1.00 95.00 221 GLU A C 1
ATOM 1675 O O . GLU A 1 221 ? 5.104 1.970 -24.238 1.00 95.00 221 GLU A O 1
ATOM 1680 N N . ARG A 1 222 ? 3.238 2.851 -25.154 1.00 94.31 222 ARG A N 1
ATOM 1681 C CA . ARG A 1 222 ? 2.655 3.364 -23.922 1.00 94.31 222 ARG A CA 1
ATOM 1682 C C . ARG A 1 222 ? 1.142 3.216 -23.969 1.00 94.31 222 ARG A C 1
ATOM 1684 O O . ARG A 1 222 ? 0.482 3.859 -24.785 1.00 94.31 222 ARG A O 1
ATOM 1691 N N . VAL A 1 223 ? 0.591 2.441 -23.040 1.00 93.31 223 VAL A N 1
ATOM 1692 C CA . VAL A 1 223 ? -0.859 2.267 -22.888 1.00 93.31 223 VAL A CA 1
ATOM 1693 C C . VAL A 1 223 ? -1.254 2.672 -21.474 1.00 93.31 223 VAL A C 1
ATOM 1695 O O . VAL A 1 223 ? -0.959 1.995 -20.490 1.00 93.31 223 VAL A O 1
ATOM 1698 N N . GLY A 1 224 ? -1.899 3.834 -21.353 1.00 88.62 224 GLY A N 1
ATOM 1699 C CA . GLY A 1 224 ? -2.231 4.418 -20.055 1.00 88.62 224 GLY A CA 1
ATOM 1700 C C . GLY A 1 224 ? -0.980 4.712 -19.218 1.00 88.62 224 GLY A C 1
ATOM 1701 O O . GLY A 1 224 ? -0.178 5.580 -19.566 1.00 88.62 224 GLY A O 1
ATOM 1702 N N . ASN A 1 225 ? -0.844 4.004 -18.098 1.00 87.75 225 ASN A N 1
ATOM 1703 C CA . ASN A 1 225 ? 0.277 4.101 -17.160 1.00 87.75 225 ASN A CA 1
ATOM 1704 C C . ASN A 1 225 ? 1.313 2.976 -17.328 1.00 87.75 225 ASN A C 1
ATOM 1706 O O . ASN A 1 225 ? 2.200 2.872 -16.484 1.00 87.75 225 ASN A O 1
ATOM 1710 N N . VAL A 1 226 ? 1.187 2.127 -18.354 1.00 91.81 226 VAL A N 1
ATOM 1711 C CA . VAL A 1 226 ? 2.137 1.053 -18.670 1.00 91.81 226 VAL A CA 1
ATOM 1712 C C . VAL A 1 226 ? 3.056 1.518 -19.793 1.00 91.81 226 VAL A C 1
ATOM 1714 O O . VAL A 1 226 ? 2.588 1.993 -20.830 1.00 91.81 226 VAL A O 1
ATOM 1717 N N . HIS A 1 227 ? 4.359 1.379 -19.576 1.00 93.44 227 HIS A N 1
ATOM 1718 C CA . HIS A 1 227 ? 5.412 1.790 -20.497 1.00 93.44 227 HIS A CA 1
ATOM 1719 C C . HIS A 1 227 ? 6.225 0.576 -20.918 1.00 93.44 227 HIS A C 1
ATOM 1721 O O . HIS A 1 227 ? 6.701 -0.162 -20.055 1.00 93.44 227 HIS A O 1
ATOM 1727 N N . VAL A 1 228 ? 6.421 0.403 -22.224 1.00 95.81 228 VAL A N 1
ATOM 1728 C CA . VAL A 1 228 ? 7.233 -0.667 -22.808 1.00 95.81 228 VAL A CA 1
ATOM 1729 C C . VAL A 1 228 ? 8.415 -0.036 -23.517 1.00 95.81 228 VAL A C 1
ATOM 1731 O O . VAL A 1 228 ? 8.263 0.773 -24.436 1.00 95.81 228 VAL A O 1
ATOM 1734 N N . LEU A 1 229 ? 9.607 -0.409 -23.079 1.00 95.94 229 LEU A N 1
ATOM 1735 C CA . LEU A 1 229 ? 10.856 0.022 -23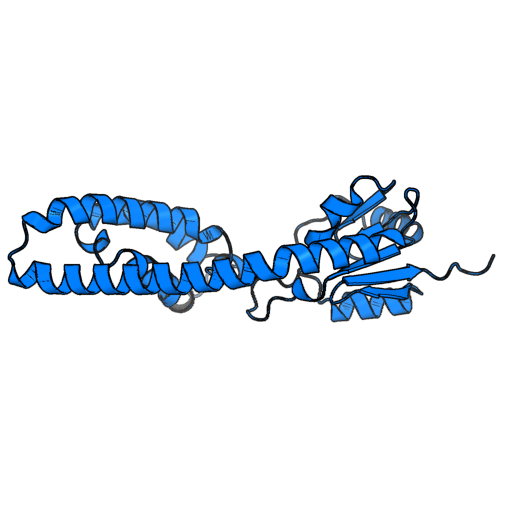.665 1.00 95.94 229 LEU A CA 1
ATOM 1736 C C . LEU A 1 229 ? 11.523 -1.167 -24.345 1.00 95.94 229 LEU A C 1
ATOM 1738 O O . LEU A 1 229 ? 11.574 -2.256 -23.780 1.00 95.94 229 LEU A O 1
ATOM 1742 N N . GLU A 1 230 ? 12.075 -0.944 -25.528 1.00 96.25 230 GLU A N 1
ATOM 1743 C CA . GLU A 1 230 ? 12.893 -1.918 -26.244 1.00 96.25 230 GLU A CA 1
ATOM 1744 C C . GLU A 1 230 ? 14.327 -1.401 -26.316 1.00 96.25 230 GLU A C 1
ATOM 1746 O O . GLU A 1 230 ? 14.571 -0.217 -26.571 1.00 96.25 230 GLU A O 1
ATOM 1751 N N . ARG A 1 231 ? 15.291 -2.290 -26.082 1.00 94.31 231 ARG A N 1
ATOM 1752 C CA . ARG A 1 231 ? 16.698 -2.014 -26.344 1.00 94.31 231 ARG A CA 1
ATOM 1753 C C . ARG A 1 231 ? 16.882 -1.946 -27.855 1.00 94.31 231 ARG A C 1
ATOM 1755 O O . ARG A 1 231 ? 16.705 -2.952 -28.543 1.00 94.31 231 ARG A O 1
ATOM 1762 N N . LEU A 1 232 ? 17.269 -0.783 -28.372 1.00 85.94 232 LEU A N 1
ATOM 1763 C CA . LEU A 1 232 ? 17.722 -0.695 -29.755 1.00 85.94 232 LEU A CA 1
ATOM 1764 C C . LEU A 1 232 ? 18.961 -1.578 -29.876 1.00 85.94 232 LEU A C 1
ATOM 1766 O O . LEU A 1 232 ? 19.952 -1.351 -29.181 1.00 85.94 232 LEU A O 1
ATOM 1770 N N . GLY A 1 233 ? 18.879 -2.625 -30.698 1.00 70.50 233 GLY A N 1
ATOM 1771 C CA . GLY A 1 233 ? 20.022 -3.492 -30.940 1.00 70.50 233 GLY A CA 1
ATOM 1772 C C . GLY A 1 233 ? 21.219 -2.633 -31.332 1.00 70.50 233 GLY A C 1
ATOM 1773 O O . GLY A 1 233 ? 21.091 -1.749 -32.182 1.00 70.50 233 GLY A O 1
ATOM 1774 N N . ASN A 1 234 ? 22.379 -2.877 -30.717 1.00 49.53 234 ASN A N 1
ATOM 1775 C CA . ASN A 1 234 ? 23.628 -2.433 -31.319 1.00 49.53 234 ASN A CA 1
ATOM 1776 C C . ASN A 1 234 ? 23.612 -3.012 -32.730 1.00 49.53 234 ASN A C 1
ATOM 1778 O O . ASN A 1 234 ? 23.613 -4.236 -32.861 1.00 49.53 234 ASN A O 1
ATOM 1782 N N . GLY A 1 235 ? 23.502 -2.156 -33.750 1.00 40.12 235 GLY A N 1
ATOM 1783 C CA . GLY A 1 235 ? 23.555 -2.589 -35.137 1.00 40.12 235 GLY A CA 1
ATOM 1784 C C . GLY A 1 235 ? 24.740 -3.534 -35.306 1.00 40.12 235 GLY A C 1
ATOM 1785 O O . GLY A 1 235 ? 25.890 -3.127 -35.139 1.00 40.12 235 GLY A O 1
ATOM 1786 N N . ARG A 1 236 ? 24.433 -4.805 -35.543 1.00 35.84 236 ARG A N 1
ATOM 1787 C CA . ARG A 1 236 ? 25.328 -5.753 -36.185 1.00 35.84 236 ARG A CA 1
ATOM 1788 C C . ARG A 1 236 ? 24.806 -5.934 -37.594 1.00 35.84 236 ARG A C 1
ATOM 1790 O O . ARG A 1 236 ? 23.574 -6.117 -37.722 1.00 35.84 236 ARG A O 1
#

pLDDT: mean 84.57, std 14.03, range [32.91, 98.0]

Sequence (236 aa):
MLEHPLELLGDVAVASLGDVLLLLLSTGGLALLAPSWLLLSLPTALHNALSAYGVQHDLVHHYHLGTLTGLFVAAAIGAGRLRSLTRLRQLPVYALVSVAAIVAVGVGLSVHNAVTRSIPRQAAAIELALERIPREASVAATWSLMAHLSHRVEVYSLPEPFLSAEWGTSLTTVELAERAEHVRFVVYRDIDVLPSGGYSPPEDLGTVKRLLRRLGFVEVERVGNVHVLERLGNGR

Foldseek 3Di:
DPPCVPVLVVVLCVLQVVVLVVLCLLLLVLLVLQVVLLVQLPVLSVPLSSDPDCLSSDPVDPSNVSNSVSSVVSNVVSVVCLVVDDPVVNVSSVVSNVVSVVCCVVVVVVVCVVCVVVVVLVVVLLVVQCVPPDQAAAEEEDPVCQVVNVSHPHYHHPPFLCDAQPVDDPDDVVRSVVSVVRHFKYKYFPVLPPPPPNGDRVDPVVVSVVVCVVQQWDFPDDRPRMTMTGRDPPDD